Protein AF-A0A2S7UXI6-F1 (afdb_monomer)

Organism: NCBI:txid716813

pLDDT: mean 74.82, std 18.33, range [36.25, 95.25]

Solvent-accessible surface area (backbone atoms only — not comparable to full-atom values): 12342 Å² total; per-residue (Å²): 136,76,88,78,81,79,61,76,72,61,64,58,56,70,74,59,50,74,80,77,78,76,83,82,95,71,99,63,59,76,63,52,55,50,51,48,53,51,51,51,53,50,49,51,51,49,51,54,48,51,54,46,40,58,63,62,53,63,62,40,66,60,52,42,52,51,46,50,51,46,51,50,48,36,44,78,69,80,41,83,59,71,65,60,52,52,51,45,50,52,47,55,51,35,53,52,35,50,57,49,49,61,64,49,71,77,49,65,74,86,68,45,63,81,61,40,62,65,34,49,50,52,55,72,48,87,73,74,52,72,44,77,37,76,90,42,86,55,38,32,39,38,33,48,80,48,89,41,25,36,42,36,36,39,54,54,64,47,98,46,55,50,53,74,47,78,42,83,63,60,92,81,48,45,83,43,73,81,43,76,38,34,48,32,37,32,40,38,43,38,54,72,88,61,82,65,91,72,77,46,72,46,75,48,66,89,83,126

Secondary structure (DSSP, 8-state):
--SSSS-THHHHHHHHGGGTS--------HHHHHHHHHHHHHHHHHHHHHHHHHHHHTTHHHHHHHHHHHHHHHHTTT---HHHHHHHHHHHHHHHHHHHHHHHTTS-HHHHTTTHHHHHHHHTSPPPPEEE-TTSTT--EEEEEETTEEEEE-SS--SSPPEEEEES--TT-EEEEEEEETTEEEEEEE-TTS--S--EEEEE----

Structure (mmCIF, N/CA/C/O backbone):
data_AF-A0A2S7UXI6-F1
#
_entry.id   AF-A0A2S7UXI6-F1
#
loop_
_atom_site.group_PDB
_atom_site.id
_atom_site.type_symbol
_atom_site.label_atom_id
_atom_site.label_alt_id
_atom_site.label_comp_id
_atom_site.label_asym_id
_atom_site.label_entity_id
_atom_site.label_seq_id
_atom_site.pdbx_PDB_ins_code
_atom_site.Cartn_x
_atom_site.Cartn_y
_atom_site.Cartn_z
_atom_site.occupancy
_atom_site.B_iso_or_equiv
_atom_site.auth_seq_id
_atom_site.auth_comp_id
_atom_site.auth_asym_id
_atom_site.auth_atom_id
_atom_site.pdbx_PDB_model_num
ATOM 1 N N . MET A 1 1 ? 36.900 -32.239 -2.000 1.00 36.25 1 MET A N 1
ATOM 2 C CA . MET A 1 1 ? 37.460 -30.935 -1.598 1.00 36.25 1 MET A CA 1
ATOM 3 C C . MET A 1 1 ? 37.497 -30.053 -2.828 1.00 36.25 1 MET A C 1
ATOM 5 O O . MET A 1 1 ? 37.887 -30.527 -3.888 1.00 36.25 1 MET A O 1
ATOM 9 N N . ASP A 1 2 ? 36.957 -28.852 -2.675 1.00 40.81 2 ASP A N 1
ATOM 10 C CA . ASP A 1 2 ? 36.316 -28.030 -3.699 1.00 40.81 2 ASP A CA 1
ATOM 11 C C . ASP A 1 2 ? 37.240 -27.435 -4.766 1.00 40.81 2 ASP A C 1
ATOM 13 O O . ASP A 1 2 ? 38.140 -26.658 -4.467 1.00 40.81 2 ASP A O 1
ATOM 17 N N . LEU A 1 3 ? 36.917 -27.703 -6.034 1.00 41.06 3 LEU A N 1
ATOM 18 C CA . LEU A 1 3 ? 37.460 -26.996 -7.205 1.00 41.06 3 LEU A CA 1
ATOM 19 C C . LEU A 1 3 ? 36.690 -25.697 -7.529 1.00 41.06 3 LEU A C 1
ATOM 21 O O . LEU A 1 3 ? 37.028 -24.999 -8.480 1.00 41.06 3 LEU A O 1
ATOM 25 N N . ILE A 1 4 ? 35.673 -25.355 -6.731 1.00 45.44 4 ILE A N 1
ATOM 26 C CA . ILE A 1 4 ? 34.813 -24.172 -6.921 1.00 45.44 4 ILE A CA 1
ATOM 27 C C . ILE A 1 4 ? 35.304 -22.964 -6.096 1.00 45.44 4 ILE A C 1
ATOM 29 O O . ILE A 1 4 ? 34.918 -21.830 -6.363 1.00 45.44 4 ILE A O 1
ATOM 33 N N . ALA A 1 5 ? 36.225 -23.158 -5.147 1.00 48.19 5 ALA A N 1
ATOM 34 C CA . ALA A 1 5 ? 36.628 -22.108 -4.208 1.00 48.19 5 ALA A CA 1
ATOM 35 C C . ALA A 1 5 ? 37.796 -21.208 -4.672 1.00 48.19 5 ALA A C 1
ATOM 37 O O . ALA A 1 5 ? 38.156 -20.279 -3.953 1.00 48.19 5 ALA A O 1
ATOM 38 N N . THR A 1 6 ? 38.411 -21.441 -5.841 1.00 50.28 6 THR A N 1
ATOM 39 C CA . THR A 1 6 ? 39.720 -20.815 -6.159 1.00 50.28 6 THR A CA 1
ATOM 40 C C . THR A 1 6 ? 39.737 -19.873 -7.370 1.00 50.28 6 THR A C 1
ATOM 42 O O . THR A 1 6 ? 40.701 -19.132 -7.530 1.00 50.28 6 THR A O 1
ATOM 45 N N . TYR A 1 7 ? 38.684 -19.792 -8.193 1.00 45.81 7 TYR A N 1
ATOM 46 C CA . TYR A 1 7 ? 38.739 -19.009 -9.446 1.00 45.81 7 TYR A CA 1
ATOM 47 C C . TYR A 1 7 ? 37.556 -18.056 -9.687 1.00 45.81 7 TYR A C 1
ATOM 49 O O . TYR A 1 7 ? 37.142 -17.840 -10.823 1.00 45.81 7 TYR A O 1
ATOM 57 N N . TRP A 1 8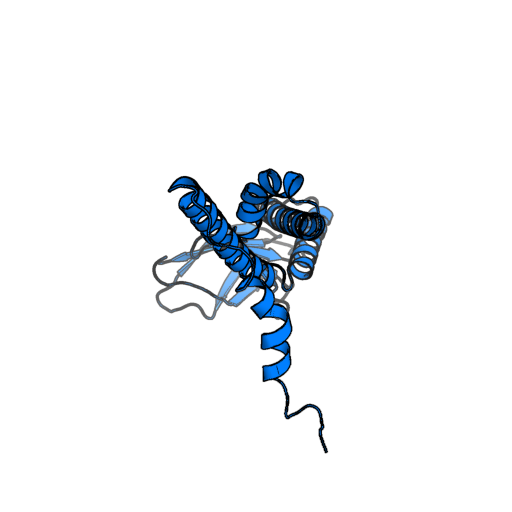 ? 37.043 -17.418 -8.631 1.00 43.16 8 TRP A N 1
ATOM 58 C CA . TRP A 1 8 ? 36.033 -16.353 -8.751 1.00 43.16 8 TRP A CA 1
ATOM 59 C C . TRP A 1 8 ? 36.479 -15.097 -9.551 1.00 43.16 8 TRP A C 1
ATOM 61 O O . TRP A 1 8 ? 35.643 -14.530 -10.256 1.00 43.16 8 TRP A O 1
ATOM 71 N N . PRO A 1 9 ? 37.759 -14.652 -9.561 1.00 46.53 9 PRO A N 1
ATOM 72 C CA . PRO A 1 9 ? 38.129 -13.416 -10.270 1.00 46.53 9 PRO A CA 1
ATOM 73 C C . PRO A 1 9 ? 38.193 -13.554 -11.800 1.00 46.53 9 PRO A C 1
ATOM 75 O O . PRO A 1 9 ? 38.149 -12.553 -12.516 1.00 46.53 9 PRO A O 1
ATOM 78 N N . SER A 1 10 ? 38.301 -14.778 -12.325 1.00 44.47 10 SER A N 1
ATOM 79 C CA . SER A 1 10 ? 38.544 -15.022 -13.752 1.00 44.47 10 SER A CA 1
ATOM 80 C C . SER A 1 10 ? 37.310 -14.759 -14.619 1.00 44.47 10 SER A C 1
ATOM 82 O O . SER A 1 10 ? 37.449 -14.388 -15.780 1.00 44.47 10 SER A O 1
ATOM 84 N N . PHE A 1 11 ? 36.103 -14.915 -14.064 1.00 43.12 11 PHE A N 1
ATOM 85 C CA . PHE A 1 11 ? 34.854 -14.778 -14.821 1.00 43.12 11 PHE A CA 1
ATOM 86 C C . PHE A 1 11 ? 34.473 -13.310 -15.077 1.00 43.12 11 PHE A C 1
ATOM 88 O O . PHE A 1 11 ? 33.886 -12.980 -16.106 1.00 43.12 11 PHE A O 1
ATOM 95 N N . ILE A 1 12 ? 34.876 -12.403 -14.181 1.00 44.94 12 ILE A N 1
ATOM 96 C CA . ILE A 1 12 ? 34.615 -10.961 -14.311 1.00 44.94 12 ILE A CA 1
ATOM 97 C C . ILE A 1 12 ? 35.511 -10.343 -15.398 1.00 44.94 12 ILE A C 1
ATOM 99 O O . ILE A 1 12 ? 35.074 -9.466 -16.142 1.00 44.94 12 ILE A O 1
ATOM 103 N N . SER A 1 13 ? 36.742 -10.839 -15.557 1.00 41.84 13 SER A N 1
ATOM 104 C CA . SER A 1 13 ? 37.705 -10.258 -16.499 1.00 41.84 13 SER A CA 1
ATOM 105 C C . SER A 1 13 ? 37.394 -10.587 -17.967 1.00 41.84 13 SER A C 1
ATOM 107 O O . SER A 1 13 ? 37.665 -9.779 -18.845 1.00 41.84 13 SER A O 1
ATOM 109 N N . THR A 1 14 ? 36.772 -11.730 -18.276 1.00 48.34 14 THR A N 1
ATOM 110 C CA . THR A 1 14 ? 36.571 -12.140 -19.683 1.00 48.34 14 THR A CA 1
ATOM 111 C C . THR A 1 14 ? 35.261 -11.637 -20.296 1.00 48.34 14 THR A C 1
ATOM 113 O O . THR A 1 14 ? 35.193 -11.466 -21.510 1.00 48.34 14 THR A O 1
ATOM 116 N N . VAL A 1 15 ? 34.234 -11.349 -19.487 1.00 45.53 15 VAL A N 1
ATOM 117 C CA . VAL A 1 15 ? 32.932 -10.871 -19.996 1.00 45.53 15 VAL A CA 1
ATOM 118 C C . VAL A 1 15 ? 32.822 -9.341 -19.966 1.00 45.53 15 VAL A C 1
ATOM 120 O O . VAL A 1 15 ? 32.117 -8.770 -20.793 1.00 45.53 15 VAL A O 1
ATOM 123 N N . ILE A 1 16 ? 33.555 -8.654 -19.077 1.00 41.97 16 ILE A N 1
ATOM 124 C CA . ILE A 1 16 ? 33.451 -7.189 -18.923 1.00 41.97 16 ILE A CA 1
ATOM 125 C C . ILE A 1 16 ? 34.517 -6.424 -19.734 1.00 41.97 16 ILE A 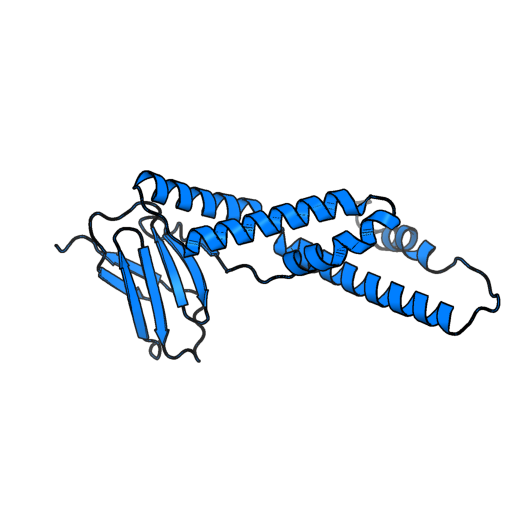C 1
ATOM 127 O O . ILE A 1 16 ? 34.241 -5.323 -20.208 1.00 41.97 16 ILE A O 1
ATOM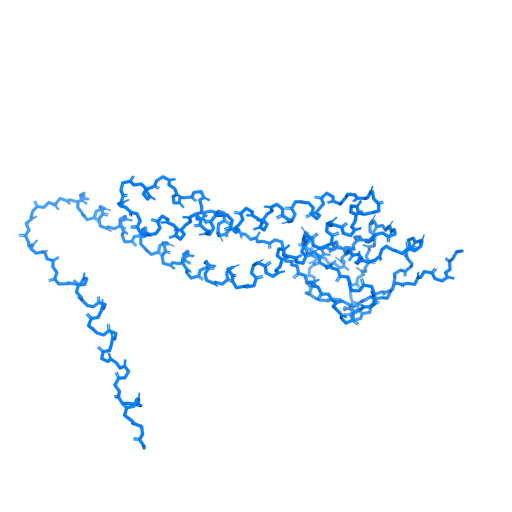 131 N N . LEU A 1 17 ? 35.714 -6.982 -19.971 1.00 40.41 17 LEU A N 1
ATOM 132 C CA . LEU A 1 17 ? 36.794 -6.227 -20.630 1.00 40.41 17 LEU A CA 1
ATOM 133 C C . LEU A 1 17 ? 36.763 -6.069 -22.165 1.00 40.41 17 LEU A C 1
ATOM 135 O O . LEU A 1 17 ? 37.460 -5.160 -22.632 1.00 40.41 17 LEU A O 1
ATOM 139 N N . PRO A 1 18 ? 35.979 -6.800 -22.987 1.00 39.50 18 PRO A N 1
ATOM 140 C CA . PRO A 1 18 ? 35.930 -6.481 -24.416 1.00 39.50 18 PRO A CA 1
ATOM 141 C C . PRO A 1 18 ? 35.261 -5.130 -24.719 1.00 39.50 18 PRO A C 1
ATOM 143 O O . PRO A 1 18 ? 35.388 -4.633 -25.833 1.00 39.50 18 PRO A O 1
ATOM 146 N N . LEU A 1 19 ? 34.602 -4.488 -23.744 1.00 44.97 19 LEU A N 1
ATOM 147 C CA . LEU A 1 19 ? 34.050 -3.137 -23.906 1.00 44.97 19 LEU A CA 1
ATOM 148 C C . LEU A 1 19 ? 35.112 -2.019 -23.874 1.00 44.97 19 LEU A C 1
ATOM 150 O O . LEU A 1 19 ? 34.793 -0.886 -24.219 1.00 44.97 19 LEU A O 1
ATOM 154 N N . ILE A 1 20 ? 36.365 -2.305 -23.487 1.00 43.72 20 ILE A N 1
ATOM 155 C CA . ILE A 1 20 ? 37.383 -1.260 -23.244 1.00 43.72 20 ILE A CA 1
ATOM 156 C C . ILE A 1 20 ? 38.408 -1.126 -24.387 1.00 43.72 20 ILE A C 1
ATOM 158 O O . ILE A 1 20 ? 39.077 -0.102 -24.489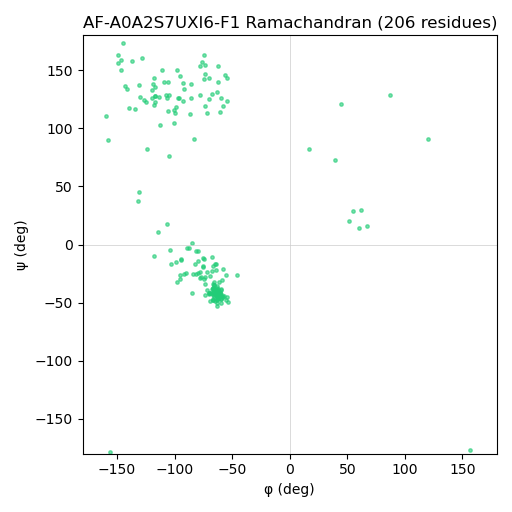 1.00 43.72 20 ILE A O 1
ATOM 162 N N . THR A 1 21 ? 38.546 -2.100 -25.293 1.00 38.69 21 THR A N 1
ATOM 163 C CA . THR A 1 21 ? 39.691 -2.124 -26.235 1.00 38.69 21 THR A CA 1
ATOM 164 C C . THR A 1 21 ? 39.315 -2.332 -27.701 1.00 38.69 21 THR A C 1
ATOM 166 O O . THR A 1 21 ? 39.965 -3.074 -28.431 1.00 38.69 21 THR A O 1
ATOM 169 N N . GLY A 1 22 ? 38.295 -1.615 -28.174 1.00 36.28 22 GLY A N 1
ATOM 170 C CA . GLY A 1 22 ? 37.976 -1.537 -29.599 1.00 36.28 22 GLY A CA 1
ATOM 171 C C . GLY A 1 22 ? 37.695 -0.109 -30.062 1.00 36.28 22 GLY A C 1
ATOM 172 O O . GLY A 1 22 ? 36.678 0.456 -29.679 1.00 36.28 22 GLY A O 1
ATOM 173 N N . ILE A 1 23 ? 38.554 0.393 -30.964 1.00 42.97 23 ILE A N 1
ATOM 174 C CA . ILE A 1 23 ? 38.368 1.483 -31.957 1.00 42.97 23 ILE A CA 1
ATOM 175 C C . ILE A 1 23 ? 39.332 2.683 -31.799 1.00 42.97 23 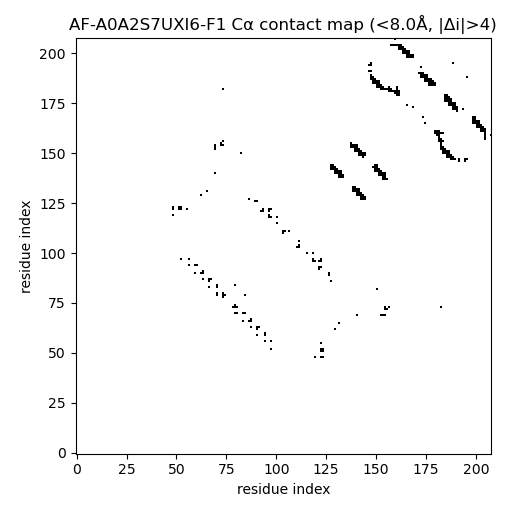ILE A C 1
ATOM 177 O O . ILE A 1 23 ? 39.071 3.654 -31.094 1.00 42.97 23 ILE A O 1
ATOM 181 N N . ILE A 1 24 ? 40.462 2.556 -32.512 1.00 36.97 24 ILE A N 1
ATOM 182 C CA . ILE A 1 24 ? 40.956 3.402 -33.624 1.00 36.97 24 ILE A CA 1
ATOM 183 C C . ILE A 1 24 ? 40.858 4.932 -33.457 1.00 36.97 24 ILE A C 1
ATOM 185 O O . ILE A 1 24 ? 39.787 5.527 -33.377 1.00 36.97 24 ILE A O 1
ATOM 189 N N . ILE A 1 25 ? 42.032 5.565 -33.534 1.00 45.84 25 ILE A N 1
ATOM 190 C CA . ILE A 1 25 ? 42.255 7.008 -33.650 1.00 45.84 25 ILE A CA 1
ATOM 191 C C . ILE A 1 25 ? 41.845 7.474 -35.058 1.00 45.84 25 ILE A C 1
ATOM 193 O O . ILE A 1 25 ? 42.531 7.155 -36.026 1.00 45.84 25 ILE A O 1
ATOM 197 N N . SER A 1 26 ? 40.785 8.278 -35.175 1.00 38.38 26 SER A N 1
ATOM 198 C CA . SER A 1 26 ? 40.602 9.203 -36.306 1.00 38.38 26 SER A CA 1
ATOM 199 C C . SER A 1 26 ? 39.621 10.334 -35.963 1.00 38.38 26 SER A C 1
ATOM 201 O O . SER A 1 26 ? 38.428 10.108 -35.790 1.00 38.38 26 SER A O 1
ATOM 203 N N . THR A 1 27 ? 40.156 11.549 -35.841 1.00 40.75 27 THR A N 1
ATOM 204 C CA . THR A 1 27 ? 39.548 12.849 -36.194 1.00 40.75 27 THR A CA 1
ATOM 205 C C . THR A 1 27 ? 38.019 12.906 -36.395 1.00 40.75 27 THR A C 1
ATOM 207 O O . THR A 1 27 ? 37.533 12.928 -37.522 1.00 40.75 27 THR A O 1
ATOM 210 N N . ALA A 1 28 ? 37.263 13.014 -35.305 1.00 38.56 28 ALA A N 1
ATOM 211 C CA . ALA A 1 28 ? 35.895 13.543 -35.265 1.00 38.56 28 ALA A CA 1
ATOM 212 C C . ALA A 1 28 ? 35.666 13.997 -33.818 1.00 38.56 28 ALA A C 1
ATOM 214 O O . ALA A 1 28 ? 35.481 13.181 -32.922 1.00 38.56 28 ALA A O 1
ATOM 215 N N . GLY A 1 29 ? 35.980 15.251 -33.499 1.00 42.44 29 GLY A N 1
ATOM 216 C CA . GLY A 1 29 ? 34.962 16.295 -33.479 1.00 42.44 29 GLY A CA 1
ATOM 217 C C . GLY A 1 29 ? 34.320 16.302 -32.093 1.00 42.44 29 GLY A C 1
ATOM 218 O O . GLY A 1 29 ? 33.918 15.261 -31.591 1.00 42.44 29 GLY A O 1
ATOM 219 N N . TRP A 1 30 ? 34.252 17.456 -31.444 1.00 46.97 30 TRP A N 1
ATOM 220 C CA . TRP A 1 30 ? 33.644 17.637 -30.117 1.00 46.97 30 TRP A CA 1
ATOM 221 C C . TRP A 1 30 ? 32.267 16.940 -29.965 1.00 46.97 30 TRP A C 1
ATOM 223 O O . TRP A 1 30 ? 31.898 16.505 -28.875 1.00 46.97 30 TRP A O 1
ATOM 233 N N . ASP A 1 31 ? 31.550 16.755 -31.076 1.00 47.31 31 ASP A N 1
ATOM 234 C CA . ASP A 1 31 ? 30.289 16.017 -31.185 1.00 47.31 31 ASP A CA 1
ATOM 235 C C . ASP A 1 31 ? 30.412 14.507 -30.913 1.00 47.31 31 ASP A C 1
ATOM 237 O O . ASP A 1 31 ? 29.531 13.924 -30.285 1.00 47.31 31 ASP A O 1
ATOM 241 N N . GLY A 1 32 ? 31.525 13.869 -31.286 1.00 45.41 32 GLY A N 1
ATOM 242 C CA . GLY A 1 32 ? 31.812 12.471 -30.955 1.00 45.41 32 GLY A CA 1
ATOM 243 C C . GLY A 1 32 ? 31.990 12.266 -29.448 1.00 45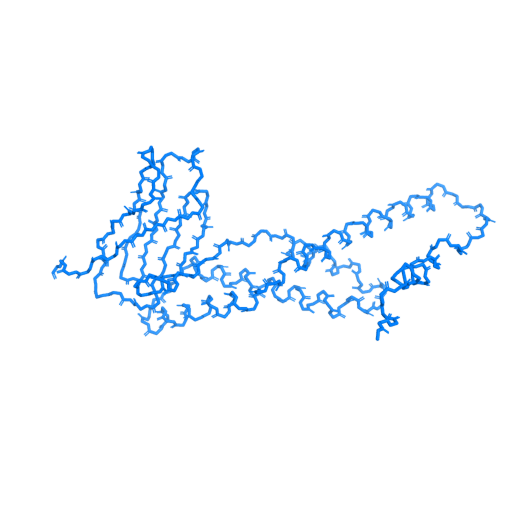.41 32 GLY A C 1
ATOM 244 O O . GLY A 1 32 ? 31.440 11.320 -28.886 1.00 45.41 32 GLY A O 1
ATOM 245 N N . ILE A 1 33 ? 32.667 13.202 -28.775 1.00 50.94 33 ILE A N 1
ATOM 246 C CA . ILE A 1 33 ? 32.850 13.198 -27.314 1.00 50.94 33 ILE A CA 1
ATOM 247 C C . ILE A 1 33 ? 31.526 13.492 -26.598 1.00 50.94 33 ILE A C 1
ATOM 249 O O . ILE A 1 33 ? 31.204 12.803 -25.635 1.00 50.94 33 ILE A O 1
ATOM 253 N N . LYS A 1 34 ? 30.719 14.445 -27.087 1.00 54.53 34 LYS A N 1
ATOM 254 C CA . LYS A 1 34 ? 29.362 14.690 -26.565 1.00 54.53 34 LYS A CA 1
ATOM 255 C C . LYS A 1 34 ? 28.443 13.484 -26.739 1.00 54.53 34 LYS A C 1
ATOM 257 O O . LYS A 1 34 ? 27.721 13.160 -25.804 1.00 54.53 34 LYS A O 1
ATOM 262 N N . SER A 1 35 ? 28.478 12.811 -27.891 1.00 55.16 35 SER A N 1
ATOM 263 C CA . SER A 1 35 ? 27.654 11.618 -28.128 1.00 55.16 35 SER A CA 1
ATOM 264 C C . SER A 1 35 ? 28.060 10.456 -27.218 1.00 55.16 35 SER A C 1
ATOM 266 O O . SER A 1 35 ? 27.192 9.793 -26.659 1.00 55.16 35 SER A O 1
ATOM 268 N N . ARG A 1 36 ? 29.368 10.271 -26.979 1.00 54.78 36 ARG A N 1
ATOM 269 C CA . ARG A 1 36 ? 29.888 9.285 -26.023 1.00 54.78 36 ARG A CA 1
ATOM 270 C C . ARG A 1 36 ? 29.521 9.648 -24.589 1.00 54.78 36 ARG A C 1
ATOM 272 O O . ARG A 1 36 ? 28.960 8.815 -23.902 1.00 54.78 36 ARG A O 1
ATOM 279 N N . ALA A 1 37 ? 29.705 10.899 -24.169 1.00 56.56 37 ALA A N 1
ATOM 280 C CA . ALA A 1 37 ? 29.323 11.351 -22.831 1.00 56.56 37 ALA A CA 1
ATOM 281 C C . ALA A 1 37 ? 27.804 11.259 -22.579 1.00 56.56 37 ALA A C 1
ATOM 283 O O . ALA A 1 37 ? 27.384 10.904 -21.481 1.00 56.56 37 ALA A O 1
ATOM 284 N N . ALA A 1 38 ? 26.970 11.541 -23.586 1.00 59.41 38 ALA A N 1
ATOM 285 C CA . ALA A 1 38 ? 25.521 11.350 -23.509 1.00 59.41 38 ALA A CA 1
ATOM 286 C C . ALA A 1 38 ? 25.149 9.859 -23.450 1.00 59.41 38 ALA A C 1
ATOM 288 O O . ALA A 1 38 ? 24.311 9.477 -22.636 1.00 59.41 38 ALA A O 1
ATOM 289 N N . SER A 1 39 ? 25.821 9.020 -24.243 1.00 61.06 39 SER A N 1
ATOM 290 C CA . SER A 1 39 ? 25.682 7.559 -24.213 1.00 61.06 39 SER A CA 1
ATOM 291 C C . SER A 1 39 ? 26.113 6.964 -22.866 1.00 61.06 39 SER A C 1
ATOM 293 O O . SER A 1 39 ? 25.436 6.084 -22.343 1.00 61.06 39 SER A O 1
ATOM 295 N N . ASP A 1 40 ? 27.193 7.469 -22.268 1.00 57.50 40 ASP A N 1
ATOM 296 C CA . ASP A 1 40 ? 27.716 7.038 -20.967 1.00 57.50 40 ASP A CA 1
ATOM 297 C C . ASP A 1 40 ? 26.816 7.508 -19.814 1.00 57.50 40 ASP A C 1
ATOM 299 O O . ASP A 1 40 ? 26.536 6.762 -18.878 1.00 57.50 40 ASP A O 1
ATOM 303 N N . ALA A 1 41 ? 26.283 8.731 -19.888 1.00 61.69 41 ALA A N 1
ATOM 304 C CA . ALA A 1 41 ? 25.295 9.216 -18.926 1.00 61.69 41 ALA A CA 1
ATOM 305 C C . ALA A 1 41 ? 23.974 8.432 -19.020 1.00 61.69 41 ALA A C 1
ATOM 307 O O . ALA A 1 41 ? 23.342 8.148 -18.000 1.00 61.69 41 ALA A O 1
ATOM 308 N N . GLN A 1 42 ? 23.555 8.069 -20.233 1.00 60.91 42 GLN A N 1
ATOM 309 C CA . GLN A 1 42 ? 22.367 7.256 -20.472 1.00 60.91 42 GLN A CA 1
ATOM 310 C C . GLN A 1 42 ? 22.569 5.818 -19.985 1.00 60.91 42 GLN A C 1
ATOM 312 O O . GLN A 1 42 ? 21.685 5.282 -19.322 1.00 60.91 42 GLN A O 1
ATOM 317 N N . SER A 1 43 ? 23.735 5.213 -20.224 1.00 59.47 43 SER A N 1
ATOM 318 C CA . SER A 1 43 ? 24.054 3.867 -19.740 1.00 59.47 43 SER A CA 1
ATOM 319 C C . SER A 1 43 ? 24.155 3.810 -18.212 1.00 59.47 43 SER A C 1
ATOM 321 O O . SER A 1 43 ? 23.630 2.875 -17.610 1.00 59.47 43 SER A O 1
ATOM 323 N N . LEU A 1 44 ? 24.716 4.840 -17.567 1.00 61.19 44 LEU A N 1
ATOM 324 C CA . LEU A 1 44 ? 24.776 4.953 -16.107 1.00 61.19 44 LEU A CA 1
ATOM 325 C C . LEU A 1 44 ? 23.383 5.132 -15.480 1.00 61.19 44 LEU A C 1
ATOM 327 O O . LEU A 1 44 ? 23.061 4.471 -14.490 1.00 61.19 44 LEU A O 1
ATOM 331 N N . LYS A 1 45 ? 22.528 5.982 -16.073 1.00 63.78 45 LYS A N 1
ATOM 332 C CA . LYS A 1 45 ? 21.114 6.094 -15.674 1.00 63.78 45 LYS A CA 1
ATOM 333 C C . LYS A 1 45 ? 20.409 4.748 -15.807 1.00 63.78 45 LYS A C 1
ATOM 335 O O . LYS A 1 45 ? 19.732 4.331 -14.877 1.00 63.78 45 LYS A O 1
ATOM 340 N N . MET A 1 46 ? 20.631 4.047 -16.916 1.00 60.47 46 MET A N 1
ATOM 341 C CA . MET A 1 46 ? 20.013 2.752 -17.182 1.00 60.47 46 MET A CA 1
ATOM 342 C C . MET A 1 46 ? 20.502 1.669 -16.210 1.00 60.47 46 MET A C 1
ATOM 344 O O . MET A 1 46 ? 19.694 0.878 -15.742 1.00 60.47 46 MET A O 1
ATOM 348 N N . ALA A 1 47 ? 21.783 1.671 -15.829 1.00 60.03 47 ALA A N 1
ATOM 349 C CA . ALA A 1 47 ? 22.327 0.771 -14.811 1.00 60.03 47 ALA A CA 1
ATOM 350 C C . ALA A 1 47 ? 21.699 1.014 -13.427 1.00 60.03 47 ALA A C 1
ATOM 352 O O . ALA A 1 47 ? 21.256 0.064 -12.783 1.00 60.03 47 ALA A O 1
ATOM 353 N N . LYS A 1 48 ? 21.576 2.281 -13.008 1.00 64.62 48 LYS A N 1
ATOM 354 C CA . LYS A 1 48 ? 20.896 2.653 -11.757 1.00 64.62 48 LYS A CA 1
ATOM 355 C C . LYS A 1 48 ? 19.410 2.284 -11.785 1.00 64.62 48 LYS A C 1
ATOM 357 O O . LYS A 1 48 ? 18.876 1.793 -10.796 1.00 64.62 48 LYS A O 1
ATOM 362 N N . SER A 1 49 ? 18.750 2.475 -12.927 1.00 62.97 49 SER A N 1
ATOM 363 C CA . SER A 1 49 ? 17.369 2.038 -13.122 1.00 62.97 49 SER A CA 1
ATOM 364 C C . SER A 1 49 ? 17.246 0.518 -13.051 1.00 62.97 49 SER A C 1
ATOM 366 O O . SER A 1 49 ? 16.310 0.044 -12.431 1.00 62.97 49 SER A O 1
ATOM 368 N N . ILE A 1 50 ? 18.188 -0.256 -13.600 1.00 62.91 50 ILE A N 1
ATOM 369 C CA . ILE A 1 50 ? 18.200 -1.727 -13.494 1.00 62.91 50 ILE A CA 1
ATOM 370 C C . ILE A 1 50 ? 18.366 -2.187 -12.041 1.00 62.91 50 ILE A C 1
ATOM 372 O O . ILE A 1 50 ? 17.689 -3.123 -11.621 1.00 62.91 50 ILE A O 1
ATOM 376 N N . GLU A 1 51 ? 19.214 -1.523 -11.258 1.00 63.50 51 GLU A N 1
ATOM 377 C CA . GLU A 1 51 ? 19.358 -1.809 -9.827 1.00 63.50 51 GLU A CA 1
ATOM 378 C C . GLU A 1 51 ? 18.052 -1.523 -9.064 1.00 63.50 51 GLU A C 1
ATOM 380 O O . GLU A 1 51 ? 17.573 -2.376 -8.316 1.00 63.50 51 GLU A O 1
ATOM 385 N N . GLN A 1 52 ? 17.413 -0.379 -9.336 1.00 63.59 52 GLN A N 1
ATOM 386 C CA . GLN A 1 52 ? 16.111 -0.018 -8.760 1.00 63.59 52 GLN A CA 1
ATOM 387 C C . GLN A 1 52 ? 14.964 -0.927 -9.238 1.00 63.59 52 GLN A C 1
ATOM 389 O O . GLN A 1 52 ? 14.061 -1.233 -8.463 1.00 63.59 52 GLN A O 1
ATOM 394 N N . ILE A 1 53 ? 15.001 -1.416 -10.483 1.00 63.38 53 ILE A N 1
ATOM 395 C CA . ILE A 1 53 ? 14.076 -2.447 -10.981 1.00 63.38 53 ILE A CA 1
ATOM 396 C C . ILE A 1 53 ? 14.222 -3.692 -10.129 1.00 63.38 53 ILE A C 1
ATOM 398 O O . ILE A 1 53 ? 13.222 -4.250 -9.688 1.00 63.38 53 ILE A O 1
ATOM 402 N N . HIS A 1 54 ? 15.453 -4.132 -9.872 1.00 61.31 54 HIS A N 1
ATOM 403 C CA . HIS A 1 54 ? 15.674 -5.376 -9.152 1.00 61.31 54 HIS A CA 1
ATOM 404 C C . HIS A 1 54 ? 15.182 -5.300 -7.697 1.00 61.31 54 HIS A C 1
ATOM 406 O O . HIS A 1 54 ? 14.619 -6.270 -7.189 1.00 61.31 54 HIS A O 1
ATOM 412 N N . THR A 1 55 ? 15.307 -4.135 -7.052 1.00 64.56 55 THR A N 1
ATOM 413 C CA . THR A 1 55 ? 14.719 -3.895 -5.725 1.00 64.56 55 THR A CA 1
ATOM 414 C C . THR A 1 55 ? 13.192 -3.805 -5.775 1.00 64.56 55 THR A C 1
ATOM 416 O O . THR A 1 55 ? 12.520 -4.394 -4.929 1.00 64.56 55 THR A O 1
ATOM 419 N N . ASN A 1 56 ? 12.631 -3.125 -6.782 1.00 62.28 56 ASN A N 1
ATOM 420 C CA . ASN A 1 56 ? 11.189 -2.869 -6.891 1.00 62.28 56 ASN A CA 1
ATOM 421 C C . ASN A 1 56 ? 10.386 -4.082 -7.393 1.00 62.28 56 ASN A C 1
ATOM 423 O O . ASN A 1 56 ? 9.197 -4.187 -7.107 1.00 62.28 56 ASN A O 1
ATOM 427 N N . THR A 1 57 ? 11.027 -5.006 -8.111 1.00 62.97 57 THR A N 1
ATOM 428 C CA . THR A 1 57 ? 10.428 -6.256 -8.619 1.00 62.97 57 THR A CA 1
ATOM 429 C C . THR A 1 57 ? 10.274 -7.325 -7.545 1.00 62.97 57 THR A C 1
ATOM 431 O O . THR A 1 57 ? 9.374 -8.161 -7.634 1.00 62.97 57 THR A O 1
ATOM 434 N N . SER A 1 58 ? 11.133 -7.312 -6.521 1.00 66.06 58 SER A N 1
ATOM 435 C CA . SER A 1 58 ? 11.104 -8.321 -5.462 1.00 66.06 58 SER A CA 1
ATOM 436 C C . SER A 1 58 ? 9.758 -8.316 -4.713 1.00 66.06 58 SER A C 1
ATOM 438 O O . SER A 1 58 ? 9.372 -7.341 -4.065 1.00 66.06 58 SER A O 1
ATOM 440 N N . GLY A 1 59 ? 9.001 -9.410 -4.851 1.00 77.62 59 GLY A N 1
ATOM 441 C CA . GLY A 1 59 ? 7.681 -9.562 -4.232 1.00 77.62 59 GLY A CA 1
ATOM 442 C C . GLY A 1 59 ? 6.595 -8.628 -4.787 1.00 77.62 59 GLY A C 1
ATOM 443 O O . GLY A 1 59 ? 5.572 -8.456 -4.131 1.00 77.62 59 GLY A O 1
ATOM 444 N N . LEU A 1 60 ? 6.789 -8.001 -5.957 1.00 84.00 60 LEU A N 1
ATOM 445 C CA . LEU A 1 60 ? 5.784 -7.105 -6.549 1.00 84.00 60 LEU A CA 1
ATOM 446 C C . LEU A 1 60 ? 4.486 -7.853 -6.874 1.00 84.00 60 LEU A C 1
ATOM 448 O O . LEU A 1 60 ? 3.413 -7.396 -6.490 1.00 84.00 60 LEU A O 1
ATOM 452 N N . GLN A 1 61 ? 4.605 -9.023 -7.505 1.00 84.69 61 GLN A N 1
ATOM 453 C CA . GLN A 1 61 ? 3.469 -9.878 -7.843 1.00 84.69 61 GLN A CA 1
ATOM 454 C C . GLN A 1 61 ? 2.720 -10.343 -6.586 1.00 84.69 61 GLN A C 1
ATOM 456 O O . GLN A 1 61 ? 1.505 -10.221 -6.513 1.00 84.69 61 GLN A O 1
ATOM 461 N N . GLU A 1 62 ? 3.440 -10.772 -5.543 1.00 88.31 62 GLU A N 1
ATOM 462 C CA . GLU A 1 62 ? 2.837 -11.143 -4.253 1.00 88.31 62 GLU A CA 1
ATOM 463 C C . GLU A 1 62 ? 2.055 -9.971 -3.636 1.00 88.31 62 GLU A C 1
ATOM 465 O O . GLU A 1 62 ? 0.934 -10.135 -3.155 1.00 88.31 62 GLU A O 1
ATOM 470 N N . LYS A 1 63 ? 2.627 -8.762 -3.671 1.00 89.75 63 LYS A N 1
ATOM 471 C CA . LYS A 1 63 ? 1.970 -7.545 -3.180 1.00 89.75 63 LYS A CA 1
ATOM 472 C C . LYS A 1 63 ? 0.726 -7.197 -3.994 1.00 89.75 63 LYS A C 1
ATOM 474 O O . LYS A 1 63 ? -0.286 -6.813 -3.411 1.00 89.75 63 LYS A O 1
ATOM 479 N N . GLU A 1 64 ? 0.786 -7.336 -5.313 1.00 90.00 64 GLU A N 1
ATOM 480 C CA . GLU A 1 64 ? -0.361 -7.134 -6.194 1.00 90.00 64 GLU A CA 1
ATOM 481 C C . GLU A 1 64 ? -1.471 -8.159 -5.932 1.00 90.00 64 GLU A C 1
ATOM 483 O O . GLU A 1 64 ? -2.636 -7.776 -5.820 1.00 90.00 64 GLU A O 1
ATOM 488 N N . ASP A 1 65 ? -1.122 -9.433 -5.753 1.00 91.06 65 ASP A N 1
ATOM 489 C CA . ASP A 1 65 ? -2.070 -10.500 -5.425 1.00 91.06 65 ASP A CA 1
ATOM 490 C C . ASP A 1 65 ? -2.762 -10.242 -4.081 1.00 91.06 65 ASP A C 1
ATOM 492 O O . ASP A 1 65 ? -3.980 -10.398 -3.963 1.00 91.06 65 ASP A O 1
ATOM 496 N N . ILE A 1 66 ? -2.015 -9.763 -3.078 1.00 92.12 66 ILE A N 1
ATOM 497 C CA . ILE A 1 66 ? -2.589 -9.310 -1.806 1.00 92.12 66 ILE A CA 1
ATOM 498 C C . ILE A 1 66 ? -3.582 -8.172 -2.059 1.00 92.12 66 ILE A C 1
ATOM 500 O O . ILE A 1 66 ? -4.714 -8.236 -1.589 1.00 92.12 66 ILE A O 1
ATOM 504 N N . LEU A 1 67 ? -3.202 -7.137 -2.808 1.00 93.94 67 LEU A N 1
ATOM 505 C CA . LEU A 1 67 ? -4.079 -5.994 -3.072 1.00 93.94 67 LEU A CA 1
ATOM 506 C C . LEU A 1 67 ? -5.372 -6.401 -3.795 1.00 93.94 67 LEU A C 1
ATOM 508 O O . LEU A 1 67 ? -6.456 -5.972 -3.388 1.00 93.94 67 LEU A O 1
ATOM 512 N N . LYS A 1 68 ? -5.266 -7.267 -4.811 1.00 93.56 68 LYS A N 1
ATOM 513 C CA . LYS A 1 68 ? -6.411 -7.842 -5.532 1.00 93.56 68 LYS A CA 1
ATOM 514 C C . LYS A 1 68 ? -7.306 -8.653 -4.603 1.00 93.56 68 LYS A C 1
ATOM 516 O O . LYS A 1 68 ? -8.516 -8.453 -4.612 1.00 93.56 68 LYS A O 1
ATOM 521 N N . TYR A 1 69 ? -6.726 -9.467 -3.719 1.00 93.06 69 TYR A N 1
ATOM 522 C CA . TYR A 1 69 ? -7.494 -10.201 -2.716 1.00 93.06 69 TYR A CA 1
ATOM 523 C C . TYR A 1 69 ? -8.363 -9.266 -1.859 1.00 93.06 69 TYR A C 1
ATOM 525 O O . TYR A 1 69 ? -9.558 -9.520 -1.718 1.00 93.06 69 TYR A O 1
ATOM 533 N N . TYR A 1 70 ? -7.826 -8.159 -1.324 1.00 93.12 70 TYR A N 1
ATOM 534 C CA . TYR A 1 70 ? -8.657 -7.209 -0.561 1.00 93.12 70 TYR A CA 1
ATOM 535 C C . TYR A 1 70 ? -9.694 -6.517 -1.443 1.00 93.12 70 TYR A C 1
ATOM 537 O O . TYR A 1 70 ? -10.814 -6.294 -0.988 1.00 93.12 70 TYR A O 1
ATOM 545 N N . GLN A 1 71 ? -9.356 -6.191 -2.692 1.00 92.81 71 GLN A N 1
ATOM 546 C CA . GLN A 1 71 ? -10.299 -5.574 -3.622 1.00 92.81 71 GLN A CA 1
ATOM 547 C C . GLN A 1 71 ? -11.506 -6.488 -3.862 1.00 92.81 71 GLN A C 1
ATOM 549 O O . GLN A 1 71 ? -12.645 -6.024 -3.771 1.00 92.81 71 GLN A O 1
ATOM 554 N N . ASP A 1 72 ? -11.262 -7.781 -4.068 1.00 93.25 72 ASP A N 1
ATOM 555 C CA . ASP A 1 72 ? -12.299 -8.795 -4.249 1.00 93.25 72 ASP A CA 1
ATOM 556 C C . ASP A 1 72 ? -13.129 -8.989 -2.975 1.00 93.25 72 ASP A C 1
ATOM 558 O O . ASP A 1 72 ? -14.360 -9.034 -3.041 1.00 93.25 72 ASP A O 1
ATOM 562 N N . GLN A 1 73 ? -12.492 -9.031 -1.796 1.00 90.88 73 GLN A N 1
ATOM 563 C CA . GLN A 1 73 ? -13.219 -9.111 -0.523 1.00 90.88 73 GLN A CA 1
ATOM 564 C C . GLN A 1 73 ? -14.162 -7.918 -0.337 1.00 90.88 73 GLN A C 1
ATOM 566 O O . GLN A 1 73 ? -15.323 -8.102 0.021 1.00 90.88 73 GLN A O 1
ATOM 571 N N . LEU A 1 74 ? -13.714 -6.693 -0.622 1.00 90.50 74 LEU A N 1
ATOM 572 C CA . LEU A 1 74 ? -14.571 -5.509 -0.532 1.00 90.50 74 LEU A CA 1
ATOM 573 C C . LEU A 1 74 ? -15.697 -5.535 -1.580 1.00 90.50 74 LEU A C 1
ATOM 575 O O . LEU A 1 74 ? -16.854 -5.246 -1.250 1.00 90.50 74 LEU A O 1
ATOM 579 N N . ALA A 1 75 ? -15.388 -5.951 -2.812 1.00 91.69 75 ALA A N 1
ATOM 580 C CA . ALA A 1 75 ? -16.352 -6.055 -3.903 1.00 91.69 75 ALA A CA 1
ATOM 581 C C . ALA A 1 75 ? -17.466 -7.074 -3.610 1.00 91.69 75 ALA A C 1
ATOM 583 O O . ALA A 1 75 ? -18.633 -6.781 -3.878 1.00 91.69 75 ALA A O 1
ATOM 584 N N . ASN A 1 76 ? -17.147 -8.205 -2.966 1.00 92.06 76 ASN A N 1
ATOM 585 C CA . ASN A 1 76 ? -18.124 -9.208 -2.511 1.00 92.06 76 ASN A CA 1
ATOM 586 C C . ASN A 1 76 ? -19.179 -8.633 -1.549 1.00 92.06 76 ASN A C 1
ATOM 588 O O . ASN A 1 76 ? -20.270 -9.184 -1.399 1.00 92.06 76 ASN A O 1
ATOM 592 N N . HIS A 1 77 ? -18.876 -7.502 -0.914 1.00 89.38 77 HIS A N 1
ATOM 593 C CA . HIS A 1 77 ? -19.777 -6.780 -0.023 1.00 89.38 77 HIS A CA 1
ATOM 594 C C . HIS A 1 77 ? -20.328 -5.482 -0.633 1.00 89.38 77 HIS A C 1
ATOM 596 O O . HIS A 1 77 ? -20.835 -4.629 0.103 1.00 89.38 77 HIS A O 1
ATOM 602 N N . ASN A 1 78 ? -20.255 -5.334 -1.963 1.00 89.81 78 ASN A N 1
ATOM 603 C CA . ASN A 1 78 ? -20.650 -4.141 -2.720 1.00 89.81 78 ASN A CA 1
ATOM 604 C C . ASN A 1 78 ? -19.962 -2.852 -2.241 1.00 89.81 78 ASN A C 1
ATOM 606 O O . ASN A 1 78 ? -20.525 -1.762 -2.351 1.00 89.81 78 ASN A O 1
ATOM 610 N N . TYR A 1 79 ? -18.749 -2.967 -1.700 1.00 89.94 79 TYR A N 1
ATOM 611 C CA . TYR A 1 79 ? -17.949 -1.829 -1.273 1.00 89.94 79 TYR A CA 1
ATOM 612 C C . TYR A 1 79 ? -16.762 -1.633 -2.207 1.00 89.94 79 TYR A C 1
ATOM 614 O O . TYR A 1 79 ? -16.127 -2.587 -2.649 1.00 89.94 79 TYR A O 1
ATOM 622 N N . LYS A 1 80 ? -16.467 -0.371 -2.509 1.00 90.81 80 LYS A N 1
ATOM 623 C CA . LYS A 1 80 ? -15.318 0.027 -3.317 1.00 90.81 80 LYS A CA 1
ATOM 624 C C . LYS A 1 80 ? -14.526 1.055 -2.533 1.00 90.81 80 LYS A C 1
ATOM 626 O O . LYS A 1 80 ? -15.078 2.072 -2.123 1.00 90.81 80 LYS A O 1
ATOM 631 N N . ASP A 1 81 ? -13.248 0.770 -2.332 1.00 91.38 81 ASP A N 1
ATOM 632 C CA . ASP A 1 81 ? -12.313 1.694 -1.708 1.00 91.38 81 ASP A CA 1
ATOM 633 C C . ASP A 1 81 ? -11.470 2.363 -2.800 1.00 91.38 81 ASP A C 1
ATOM 635 O O . ASP A 1 81 ? -10.731 1.698 -3.530 1.00 91.38 81 ASP A O 1
ATOM 639 N N . GLU A 1 82 ? -11.614 3.681 -2.945 1.00 91.31 82 GLU A N 1
ATOM 640 C CA . GLU A 1 82 ? -10.926 4.440 -3.995 1.00 91.31 82 GLU A CA 1
ATOM 641 C C . GLU A 1 82 ? -9.405 4.450 -3.810 1.00 91.31 82 GLU A C 1
ATOM 643 O O . GLU A 1 82 ? -8.661 4.478 -4.792 1.00 91.31 82 GLU A O 1
ATOM 648 N N . ILE A 1 83 ? -8.933 4.427 -2.559 1.00 91.56 83 ILE A N 1
ATOM 649 C CA . ILE A 1 83 ? -7.503 4.411 -2.246 1.00 91.56 83 ILE A CA 1
ATOM 650 C C . ILE A 1 83 ? -6.931 3.056 -2.653 1.00 91.56 83 ILE A C 1
ATOM 652 O O . ILE A 1 83 ? -5.943 3.015 -3.384 1.00 91.56 83 ILE A O 1
ATOM 656 N N . LEU A 1 84 ? -7.582 1.956 -2.268 1.00 93.12 84 LEU A N 1
ATOM 657 C CA . LEU A 1 84 ? -7.177 0.613 -2.673 1.00 93.12 84 LEU A CA 1
ATOM 658 C C . LEU A 1 84 ? -7.146 0.474 -4.195 1.00 93.12 84 LEU A C 1
ATOM 660 O O . LEU A 1 84 ? -6.175 -0.049 -4.731 1.00 93.12 84 LEU A O 1
ATOM 664 N N . GLN A 1 85 ? -8.161 0.976 -4.905 1.00 92.81 85 GLN A N 1
ATOM 665 C CA . GLN A 1 85 ? -8.195 0.913 -6.368 1.00 92.81 85 GLN A CA 1
ATOM 666 C C . GLN A 1 85 ? -7.013 1.659 -7.006 1.00 92.81 85 GLN A C 1
ATOM 668 O O . GLN A 1 85 ? -6.411 1.159 -7.962 1.00 92.81 85 GLN A O 1
ATOM 673 N N . LYS A 1 86 ? -6.656 2.836 -6.479 1.00 91.38 86 LYS A N 1
ATOM 674 C CA . LYS A 1 86 ? -5.477 3.590 -6.934 1.00 91.38 86 LYS A CA 1
ATOM 675 C C . LYS A 1 86 ? -4.185 2.818 -6.670 1.00 91.38 86 LYS A C 1
ATOM 677 O O . LYS A 1 86 ? -3.340 2.763 -7.557 1.00 91.38 86 LYS A O 1
ATOM 682 N N . VAL A 1 87 ? -4.059 2.184 -5.501 1.00 91.88 87 VAL A N 1
ATOM 683 C CA . VAL A 1 87 ? -2.887 1.364 -5.152 1.00 91.88 87 VAL A CA 1
ATOM 684 C C . VAL A 1 87 ? -2.787 0.138 -6.064 1.00 91.88 87 VAL A C 1
ATOM 686 O O . VAL A 1 87 ? -1.736 -0.071 -6.657 1.00 91.88 87 VAL A O 1
ATOM 689 N N . VAL A 1 88 ? -3.872 -0.620 -6.267 1.00 92.50 88 VAL A N 1
ATOM 690 C CA . VAL A 1 88 ? -3.910 -1.749 -7.221 1.00 92.50 88 VAL A CA 1
ATOM 691 C C . VAL A 1 88 ? -3.451 -1.290 -8.605 1.00 92.50 88 VAL A C 1
ATOM 693 O O . VAL A 1 88 ? -2.553 -1.886 -9.187 1.00 92.50 88 VAL A O 1
ATOM 696 N N . THR A 1 89 ? -4.005 -0.179 -9.101 1.00 90.81 89 THR A N 1
ATOM 697 C CA . THR A 1 89 ? -3.649 0.369 -10.420 1.00 90.81 89 THR A CA 1
ATOM 698 C C . THR A 1 89 ? -2.168 0.741 -10.499 1.00 90.81 89 THR A C 1
ATOM 700 O O . THR A 1 89 ? -1.526 0.474 -11.514 1.00 90.81 89 THR A O 1
ATOM 703 N N . GLN A 1 90 ? -1.614 1.337 -9.439 1.00 89.12 90 GLN A N 1
ATOM 704 C CA . GLN A 1 90 ? -0.197 1.691 -9.368 1.00 89.12 90 GLN A CA 1
ATOM 705 C C . GLN A 1 90 ? 0.694 0.443 -9.469 1.00 89.12 90 GLN A C 1
ATOM 707 O O . GLN A 1 90 ? 1.638 0.432 -10.258 1.00 89.12 90 GLN A O 1
ATOM 712 N N . TYR A 1 91 ? 0.363 -0.612 -8.721 1.00 89.81 91 TYR A N 1
ATOM 713 C CA . TYR A 1 91 ? 1.107 -1.874 -8.720 1.00 89.81 91 TYR A CA 1
ATOM 714 C C . TYR A 1 91 ? 1.011 -2.605 -10.066 1.00 89.81 91 TYR A C 1
ATOM 716 O O . TYR A 1 91 ? 2.046 -2.935 -10.639 1.00 89.81 91 TYR A O 1
ATOM 724 N N . SER A 1 92 ? -0.187 -2.749 -10.642 1.00 88.94 92 SER A N 1
ATOM 725 C CA . SER A 1 92 ? -0.348 -3.374 -11.963 1.00 88.94 92 SER A CA 1
ATOM 726 C C . SER A 1 92 ? 0.342 -2.575 -13.077 1.00 88.94 92 SER A C 1
ATOM 728 O O . SER A 1 92 ? 0.895 -3.150 -14.013 1.00 88.94 92 SER A O 1
ATOM 730 N N . SER A 1 93 ? 0.347 -1.237 -12.994 1.00 87.38 93 SER A N 1
ATOM 731 C CA . SER A 1 93 ? 1.053 -0.391 -13.973 1.00 87.38 93 SER A CA 1
ATOM 732 C C . SER A 1 93 ? 2.568 -0.569 -13.876 1.00 87.38 93 SER A C 1
ATOM 734 O O . SER A 1 93 ? 3.249 -0.605 -14.900 1.00 87.38 93 SER A O 1
ATOM 736 N N . MET A 1 94 ? 3.088 -0.710 -12.654 1.00 84.25 94 MET A N 1
ATOM 737 C CA . MET A 1 94 ? 4.490 -1.023 -12.395 1.00 84.25 94 MET A CA 1
ATOM 738 C C . MET A 1 94 ? 4.865 -2.397 -12.968 1.00 84.25 94 MET A C 1
ATOM 740 O O . MET A 1 94 ? 5.854 -2.505 -13.691 1.00 84.25 94 MET A O 1
ATOM 744 N N . GLU A 1 95 ? 4.056 -3.428 -12.713 1.00 83.81 95 GLU A N 1
ATOM 745 C CA . GLU A 1 95 ? 4.273 -4.779 -13.246 1.00 83.81 95 GLU A CA 1
ATOM 746 C C . GLU A 1 95 ? 4.276 -4.780 -14.785 1.00 83.81 95 GLU A C 1
ATOM 748 O O . GLU A 1 95 ? 5.192 -5.310 -15.420 1.00 83.81 95 GLU A O 1
ATOM 753 N N . ALA A 1 96 ? 3.300 -4.112 -15.408 1.00 83.56 96 ALA A N 1
ATOM 754 C CA . ALA A 1 96 ? 3.239 -3.963 -16.859 1.00 83.56 96 ALA A CA 1
ATOM 755 C C . ALA A 1 96 ? 4.465 -3.221 -17.422 1.00 83.56 96 ALA A C 1
ATOM 757 O O . ALA A 1 96 ? 5.014 -3.631 -18.448 1.00 83.56 96 ALA A O 1
ATOM 758 N N . ALA A 1 97 ? 4.923 -2.159 -16.749 1.00 80.88 97 ALA A N 1
ATOM 759 C CA . ALA A 1 97 ? 6.112 -1.405 -17.138 1.00 80.88 97 ALA A CA 1
ATOM 760 C C . ALA A 1 97 ? 7.379 -2.276 -17.088 1.00 80.88 97 ALA A C 1
ATOM 762 O O . ALA A 1 97 ? 8.159 -2.271 -18.042 1.00 80.88 97 ALA A O 1
ATOM 763 N N . ILE A 1 98 ? 7.547 -3.078 -16.033 1.00 78.31 98 ILE A N 1
ATOM 764 C CA . ILE A 1 98 ? 8.661 -4.027 -15.891 1.00 78.31 98 ILE A CA 1
ATOM 765 C C . ILE A 1 98 ? 8.613 -5.089 -16.993 1.00 78.31 98 ILE A C 1
ATOM 767 O O . ILE A 1 98 ? 9.600 -5.287 -17.700 1.00 78.31 98 ILE A O 1
ATOM 771 N N . ASN A 1 99 ? 7.458 -5.727 -17.197 1.00 78.94 99 ASN A N 1
ATOM 772 C CA . ASN A 1 99 ? 7.286 -6.758 -18.222 1.00 78.94 99 ASN A CA 1
ATOM 773 C C . ASN A 1 99 ? 7.580 -6.222 -19.629 1.00 78.94 99 ASN A C 1
ATOM 775 O O . ASN A 1 99 ? 8.179 -6.908 -20.460 1.00 78.94 99 ASN A O 1
ATOM 779 N N . ASN A 1 100 ? 7.170 -4.984 -19.911 1.00 78.19 100 ASN A N 1
ATOM 780 C CA . ASN A 1 100 ? 7.498 -4.317 -21.164 1.00 78.19 100 ASN A CA 1
ATOM 781 C C . ASN A 1 100 ? 9.003 -4.041 -21.255 1.00 78.19 100 ASN A C 1
ATOM 783 O O . ASN A 1 100 ? 9.619 -4.390 -22.260 1.00 78.19 100 ASN A O 1
ATOM 787 N N . PHE A 1 101 ? 9.618 -3.495 -20.203 1.00 76.12 101 PHE A N 1
ATOM 788 C CA . PHE A 1 101 ? 11.060 -3.256 -20.163 1.00 76.12 101 PHE A CA 1
ATOM 789 C C . PHE A 1 101 ? 11.871 -4.528 -20.452 1.00 76.12 101 PHE A C 1
ATOM 791 O O . PHE A 1 101 ? 12.784 -4.494 -21.276 1.00 76.12 101 PHE A O 1
ATOM 798 N N . GLU A 1 102 ? 11.517 -5.663 -19.846 1.00 74.50 102 GLU A N 1
ATOM 799 C CA . GLU A 1 102 ? 12.203 -6.940 -20.078 1.00 74.50 102 GLU A CA 1
ATOM 800 C C . GLU A 1 102 ? 12.077 -7.432 -21.523 1.00 74.50 102 GLU A C 1
ATOM 802 O O . GLU A 1 102 ? 13.070 -7.865 -22.113 1.00 74.50 102 GLU A O 1
ATOM 807 N N . LYS A 1 103 ? 10.887 -7.310 -22.126 1.00 72.94 103 LYS A N 1
ATOM 808 C CA . LYS A 1 103 ? 10.665 -7.666 -23.536 1.00 72.94 103 LYS A CA 1
ATOM 809 C C . LYS A 1 103 ? 11.532 -6.824 -24.473 1.00 72.94 103 LYS A C 1
ATOM 811 O O . LYS A 1 103 ? 12.170 -7.369 -25.371 1.00 72.94 103 LYS A O 1
ATOM 816 N N . TYR A 1 104 ? 11.604 -5.513 -24.239 1.00 70.44 104 TYR A N 1
ATOM 817 C CA . TYR A 1 104 ? 12.340 -4.583 -25.104 1.00 70.44 104 TYR A CA 1
ATOM 818 C C . TYR A 1 104 ? 13.845 -4.522 -24.819 1.00 70.44 104 TYR A C 1
ATOM 820 O O . TYR A 1 104 ? 14.619 -4.100 -25.684 1.00 70.44 104 TYR A O 1
ATOM 828 N N . ARG A 1 105 ? 14.300 -5.008 -23.655 1.00 66.19 105 ARG A N 1
ATOM 829 C CA . ARG A 1 105 ? 15.726 -5.086 -23.291 1.00 66.19 105 ARG A CA 1
ATOM 830 C C . ARG A 1 105 ? 16.565 -5.852 -24.317 1.00 66.19 105 ARG A C 1
ATOM 832 O O . ARG A 1 105 ? 17.758 -5.577 -24.438 1.00 66.19 105 ARG A O 1
ATOM 839 N N . ASN A 1 106 ? 15.957 -6.770 -25.071 1.00 64.31 106 ASN A N 1
ATOM 840 C CA . ASN A 1 106 ? 16.624 -7.569 -26.102 1.00 64.31 106 ASN A CA 1
ATOM 841 C C . ASN A 1 106 ? 16.320 -7.110 -27.545 1.00 64.31 106 ASN A C 1
ATOM 843 O O . ASN A 1 106 ? 16.948 -7.611 -28.473 1.00 64.31 106 ASN A O 1
ATOM 847 N N . SER A 1 107 ? 15.438 -6.123 -27.749 1.00 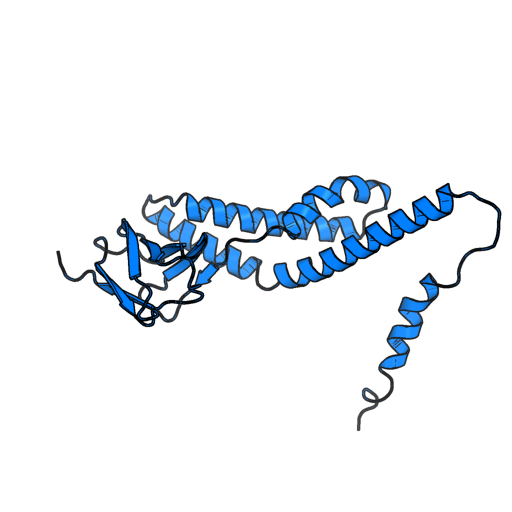64.94 107 SER A N 1
ATOM 848 C CA . SER A 1 107 ? 15.046 -5.613 -29.079 1.00 64.94 107 SER A CA 1
ATOM 849 C C . SER A 1 107 ? 16.116 -4.708 -29.715 1.00 64.94 107 SER A C 1
ATOM 851 O O . SER A 1 107 ? 16.941 -4.167 -28.984 1.00 64.94 107 SER A O 1
ATOM 853 N N . PRO A 1 108 ? 16.165 -4.521 -31.045 1.00 60.75 108 PRO A N 1
ATOM 854 C CA . PRO A 1 108 ? 17.151 -3.647 -31.695 1.00 60.75 108 PRO A CA 1
ATOM 855 C C . PRO A 1 108 ? 17.041 -2.161 -31.272 1.00 60.75 108 PRO A C 1
ATOM 857 O O . PRO A 1 108 ? 16.002 -1.691 -30.815 1.00 60.75 108 PRO A O 1
ATOM 860 N N . SER A 1 109 ? 18.153 -1.414 -31.359 1.00 57.41 109 SER A N 1
ATOM 861 C CA . SER A 1 109 ? 18.355 -0.117 -30.674 1.00 57.41 109 SER A CA 1
ATOM 862 C C . SER A 1 109 ? 17.427 1.022 -31.107 1.00 57.41 109 SER A C 1
ATOM 864 O O . SER A 1 109 ? 17.251 1.976 -30.354 1.00 57.41 109 SER A O 1
ATOM 866 N N . ASN A 1 110 ? 16.853 0.940 -32.304 1.00 58.12 110 ASN A N 1
ATOM 867 C CA . ASN A 1 110 ? 15.930 1.924 -32.867 1.00 58.12 110 ASN A CA 1
ATOM 868 C C . ASN A 1 110 ? 14.548 1.921 -32.187 1.00 58.12 110 ASN A C 1
ATOM 870 O O . ASN A 1 110 ? 13.887 2.950 -32.193 1.00 58.12 110 ASN A O 1
ATOM 874 N N . GLU A 1 111 ? 14.140 0.815 -31.559 1.00 53.16 111 GLU A N 1
ATOM 875 C CA . GLU A 1 111 ? 12.863 0.697 -30.827 1.00 53.16 111 GLU A CA 1
ATOM 876 C C . GLU A 1 111 ? 13.008 0.971 -29.317 1.00 53.16 111 GLU A C 1
ATOM 878 O O . GLU A 1 111 ? 12.023 1.171 -28.610 1.00 53.16 111 GLU A O 1
ATOM 883 N N . ARG A 1 112 ? 14.247 1.008 -28.803 1.00 55.97 112 ARG A N 1
ATOM 884 C CA . ARG A 1 112 ? 14.544 1.221 -27.372 1.00 55.97 112 ARG A CA 1
ATOM 885 C C . ARG A 1 112 ? 14.467 2.683 -26.927 1.00 55.97 112 ARG A C 1
ATOM 887 O O . ARG A 1 112 ? 14.303 2.932 -25.737 1.00 55.97 112 ARG A O 1
ATOM 894 N N . GLY A 1 113 ? 14.643 3.631 -27.851 1.00 53.44 113 GLY A N 1
ATOM 895 C CA . GLY A 1 113 ? 14.779 5.059 -27.541 1.00 53.44 113 GLY A CA 1
ATOM 896 C C . GLY A 1 113 ? 13.527 5.654 -26.898 1.00 53.44 113 GLY A C 1
ATOM 897 O O . GLY A 1 113 ? 13.603 6.177 -25.789 1.00 53.44 113 GLY A O 1
ATOM 898 N N . ASP A 1 114 ? 12.370 5.479 -27.536 1.00 52.78 114 ASP A N 1
ATOM 899 C CA . ASP A 1 114 ? 11.128 6.160 -27.137 1.00 52.78 114 ASP A CA 1
ATOM 900 C C . ASP A 1 114 ? 10.375 5.447 -26.001 1.00 52.78 114 ASP A C 1
ATOM 902 O O . ASP A 1 114 ? 9.682 6.078 -25.210 1.00 52.78 114 ASP A O 1
ATOM 906 N N . LEU A 1 115 ? 10.566 4.133 -25.851 1.00 56.59 115 LEU A N 1
ATOM 907 C CA . LEU A 1 115 ? 9.977 3.333 -24.769 1.00 56.59 115 LEU A CA 1
ATOM 908 C C . LEU A 1 115 ? 10.655 3.550 -23.407 1.00 56.59 115 LEU A C 1
ATOM 910 O O . LEU A 1 115 ? 10.138 3.096 -22.390 1.00 56.59 115 LEU A O 1
ATOM 914 N N . SER A 1 116 ? 11.819 4.204 -23.362 1.00 62.22 116 SER A N 1
ATOM 915 C CA . SER A 1 116 ? 12.684 4.157 -22.182 1.00 62.22 116 SER A CA 1
ATOM 916 C C . SER A 1 116 ? 12.325 5.177 -21.101 1.00 62.22 116 SER A C 1
ATOM 918 O O . SER A 1 116 ? 12.295 4.805 -19.936 1.00 62.22 116 SER A O 1
ATOM 920 N N . GLU A 1 117 ? 11.989 6.426 -21.420 1.00 68.00 117 GLU A N 1
ATOM 921 C CA . GLU A 1 117 ? 11.833 7.445 -20.370 1.00 68.00 117 GLU A CA 1
ATOM 922 C C . GLU A 1 117 ? 10.549 7.280 -19.544 1.00 68.00 117 GLU A C 1
ATOM 924 O O . GLU A 1 117 ? 10.601 7.344 -18.317 1.00 68.00 117 GLU A O 1
ATOM 929 N N . GLU A 1 118 ? 9.407 7.010 -20.181 1.00 69.25 118 GLU A N 1
ATOM 930 C CA . GLU A 1 118 ? 8.129 6.838 -19.474 1.00 69.25 118 GLU A CA 1
ATOM 931 C C . GLU A 1 118 ? 8.099 5.544 -18.650 1.00 69.25 118 GLU A C 1
ATOM 933 O O . GLU A 1 118 ? 7.698 5.556 -17.484 1.00 69.25 118 GLU A O 1
ATOM 938 N N . VAL A 1 119 ? 8.606 4.443 -19.214 1.00 70.81 119 VAL A N 1
ATOM 939 C CA . VAL A 1 119 ? 8.718 3.155 -18.516 1.00 70.81 119 VAL A CA 1
ATOM 940 C C . VAL A 1 119 ? 9.712 3.253 -17.362 1.00 70.81 119 VAL A C 1
ATOM 942 O O . VAL A 1 119 ? 9.393 2.822 -16.258 1.00 70.81 119 VAL A O 1
ATOM 945 N N . ILE A 1 120 ? 10.878 3.881 -17.564 1.00 70.44 120 ILE A N 1
ATOM 946 C CA . ILE A 1 120 ? 11.844 4.116 -16.481 1.00 70.44 120 ILE A CA 1
ATOM 947 C C . ILE A 1 120 ? 11.237 5.024 -15.411 1.00 70.44 120 ILE A C 1
ATOM 949 O O . ILE A 1 120 ? 11.401 4.758 -14.222 1.00 70.44 120 ILE A O 1
ATOM 953 N N . LYS A 1 121 ? 10.503 6.073 -15.787 1.00 76.19 121 LYS A N 1
ATOM 954 C CA . LYS A 1 121 ? 9.829 6.957 -14.830 1.00 76.19 121 LYS A CA 1
ATOM 955 C C . LYS A 1 121 ? 8.805 6.202 -13.982 1.00 76.19 121 LYS A C 1
ATOM 957 O O . LYS A 1 121 ? 8.764 6.404 -12.773 1.00 76.19 121 LYS A O 1
ATOM 962 N N . LEU A 1 122 ? 8.006 5.326 -14.590 1.00 73.44 122 LEU A N 1
ATOM 963 C CA . LEU A 1 122 ? 7.070 4.472 -13.857 1.00 73.44 122 LEU A CA 1
ATOM 964 C C . LEU A 1 122 ? 7.813 3.517 -12.924 1.00 73.44 122 LEU A C 1
ATOM 966 O O . LEU A 1 122 ? 7.493 3.455 -11.745 1.00 73.44 122 LEU A O 1
ATOM 970 N N . ILE A 1 123 ? 8.857 2.861 -13.422 1.00 69.81 123 ILE A N 1
ATOM 971 C CA . ILE A 1 123 ? 9.694 1.918 -12.674 1.00 69.81 123 ILE A CA 1
ATOM 972 C C . ILE A 1 123 ? 10.379 2.546 -11.456 1.00 69.81 123 ILE A C 1
ATOM 974 O O . ILE A 1 123 ? 10.536 1.912 -10.411 1.00 69.81 123 ILE A O 1
ATOM 978 N N . THR A 1 124 ? 10.811 3.793 -11.609 1.00 68.81 124 THR A N 1
ATOM 979 C CA . THR A 1 124 ? 11.498 4.569 -10.570 1.00 68.81 124 THR A CA 1
ATOM 980 C C . THR A 1 124 ? 10.530 5.319 -9.657 1.00 68.81 124 THR A C 1
ATOM 982 O O . THR A 1 124 ? 10.975 5.960 -8.706 1.00 68.81 124 THR A O 1
ATOM 985 N N . SER A 1 125 ? 9.220 5.243 -9.918 1.00 75.69 125 SER A N 1
ATOM 986 C CA . SER A 1 125 ? 8.212 5.870 -9.068 1.00 75.69 125 SER A CA 1
ATOM 987 C C . SER A 1 125 ? 8.094 5.156 -7.722 1.00 75.69 125 SER A C 1
ATOM 989 O O . SER A 1 125 ? 8.200 3.932 -7.625 1.00 75.69 125 SER A O 1
ATOM 991 N N . GLU A 1 126 ? 7.869 5.935 -6.665 1.00 77.94 126 GLU A N 1
ATOM 992 C CA . GLU A 1 126 ? 7.648 5.389 -5.331 1.00 77.94 126 GLU A CA 1
ATOM 993 C C . GLU A 1 126 ? 6.253 4.762 -5.244 1.00 77.94 126 GLU A C 1
ATOM 995 O O . GLU A 1 126 ? 5.226 5.427 -5.419 1.00 77.94 126 GLU A O 1
ATOM 1000 N N . LEU A 1 127 ? 6.220 3.459 -4.968 1.00 82.69 127 LEU A N 1
ATOM 1001 C CA . LEU A 1 127 ? 4.985 2.742 -4.682 1.00 82.69 127 LEU A CA 1
ATOM 1002 C C . LEU A 1 127 ? 4.492 3.091 -3.284 1.00 82.69 127 LEU A C 1
ATOM 1004 O O . LEU A 1 127 ? 5.286 3.200 -2.348 1.00 82.69 127 LEU A O 1
ATOM 1008 N N . ILE A 1 128 ? 3.171 3.197 -3.133 1.00 85.31 128 ILE A N 1
ATOM 1009 C CA . ILE A 1 128 ? 2.551 3.315 -1.814 1.00 85.31 128 ILE A CA 1
ATOM 1010 C C . ILE A 1 128 ? 2.951 2.087 -0.984 1.00 85.31 128 ILE A C 1
ATOM 1012 O O . ILE A 1 128 ? 2.625 0.967 -1.380 1.00 85.31 128 ILE A O 1
ATOM 1016 N N . PRO A 1 129 ? 3.638 2.257 0.161 1.00 87.44 129 PRO A N 1
ATOM 1017 C CA . PRO A 1 129 ? 4.046 1.127 0.979 1.00 87.44 129 PRO A CA 1
ATOM 1018 C C . PRO A 1 129 ? 2.829 0.372 1.510 1.00 87.44 129 PRO A C 1
ATOM 1020 O O . PRO A 1 129 ? 1.915 0.973 2.088 1.00 87.44 129 PRO A O 1
ATOM 1023 N N . ILE A 1 130 ? 2.853 -0.950 1.341 1.00 90.31 130 ILE A N 1
ATOM 1024 C CA . ILE A 1 130 ? 1.809 -1.849 1.827 1.00 90.31 130 ILE A CA 1
ATOM 1025 C C . ILE A 1 130 ? 2.373 -2.828 2.852 1.00 90.31 130 ILE A C 1
ATOM 1027 O O . ILE A 1 130 ? 3.495 -3.319 2.711 1.00 90.31 130 ILE A O 1
ATOM 1031 N N . GLN A 1 131 ? 1.571 -3.143 3.862 1.00 89.12 131 GLN A N 1
ATOM 1032 C CA . GLN A 1 131 ? 1.903 -4.127 4.883 1.00 89.12 131 GLN A CA 1
ATOM 1033 C C . GLN A 1 131 ? 0.664 -4.956 5.214 1.00 89.12 131 GLN A C 1
ATOM 1035 O O . GLN A 1 131 ? -0.334 -4.433 5.708 1.00 89.12 131 GLN A O 1
ATOM 1040 N N . SER A 1 132 ? 0.733 -6.263 4.964 1.00 87.00 132 SER A N 1
ATOM 1041 C CA . SER A 1 132 ? -0.267 -7.206 5.462 1.00 87.00 132 SER A CA 1
ATOM 1042 C C . SER A 1 132 ? 0.116 -7.644 6.871 1.00 87.00 132 SER A C 1
ATOM 1044 O O . SER A 1 132 ? 1.238 -8.095 7.108 1.00 87.00 132 SER A O 1
ATOM 1046 N N . ARG A 1 133 ? -0.807 -7.495 7.819 1.00 85.38 133 ARG A N 1
ATOM 1047 C CA . ARG A 1 133 ? -0.613 -7.872 9.223 1.00 85.38 133 ARG A CA 1
ATOM 1048 C C . ARG A 1 133 ? -1.379 -9.149 9.516 1.00 85.38 133 ARG A C 1
ATOM 1050 O O . ARG A 1 133 ? -2.460 -9.137 10.099 1.00 85.38 133 ARG A O 1
ATOM 1057 N N . SER A 1 134 ? -0.827 -10.271 9.066 1.00 82.06 134 SER A N 1
ATOM 1058 C CA . SER A 1 134 ? -1.413 -11.598 9.297 1.00 82.06 134 SER A CA 1
ATOM 1059 C C . SER A 1 134 ? -1.449 -11.997 10.779 1.00 82.06 134 SER A C 1
ATOM 1061 O O . SER A 1 134 ? -2.212 -12.888 11.149 1.00 82.06 134 SER A O 1
ATOM 1063 N N . ASP A 1 135 ? -0.664 -11.311 11.612 1.00 79.25 135 ASP A N 1
ATOM 1064 C CA . ASP A 1 135 ? -0.593 -11.438 13.067 1.00 79.25 135 ASP A CA 1
ATOM 1065 C C . ASP A 1 135 ? -1.782 -10.800 13.805 1.00 79.25 135 ASP A C 1
ATOM 1067 O O . ASP A 1 135 ? -2.043 -11.145 14.957 1.00 79.25 135 ASP A O 1
ATOM 1071 N N . LEU A 1 136 ? -2.520 -9.891 13.159 1.00 75.81 136 LEU A N 1
ATOM 1072 C CA . LEU A 1 136 ? -3.657 -9.204 13.766 1.00 75.81 136 LEU A CA 1
ATOM 1073 C C . LEU A 1 136 ? -5.001 -9.858 13.383 1.00 75.81 136 LEU A C 1
ATOM 1075 O O . LEU A 1 136 ? -5.153 -10.398 12.280 1.00 75.81 136 LEU A O 1
ATOM 1079 N N . PRO A 1 137 ? -6.025 -9.784 14.260 1.00 72.62 137 PRO A N 1
ATOM 1080 C CA . PRO A 1 137 ? -7.374 -10.243 13.941 1.00 72.62 137 PRO A CA 1
ATOM 1081 C C . PRO A 1 137 ? -7.913 -9.596 12.663 1.00 72.62 137 PRO A C 1
ATOM 1083 O O . PRO A 1 137 ? -7.670 -8.421 12.398 1.00 72.62 137 PRO A O 1
ATOM 1086 N N . ASN A 1 138 ? -8.669 -10.364 11.876 1.00 78.31 138 ASN A N 1
ATOM 1087 C CA . ASN A 1 138 ? -9.180 -9.965 10.557 1.00 78.31 138 ASN A CA 1
ATOM 1088 C C . ASN A 1 138 ? -8.101 -9.624 9.524 1.00 78.31 138 ASN A C 1
ATOM 1090 O O . ASN A 1 138 ? -8.455 -9.054 8.489 1.00 78.31 138 ASN A O 1
ATOM 1094 N N . LYS A 1 139 ? -6.829 -9.978 9.787 1.00 85.56 139 LYS A N 1
ATOM 1095 C CA . LYS A 1 139 ? -5.678 -9.835 8.886 1.00 85.56 139 LYS A CA 1
ATOM 1096 C C . LYS A 1 139 ? -5.754 -8.510 8.121 1.00 85.56 139 LYS A C 1
ATOM 1098 O O . LYS A 1 139 ? -6.184 -8.516 6.974 1.00 85.56 139 LYS A O 1
ATOM 1103 N N . PRO A 1 140 ? -5.511 -7.356 8.748 1.00 90.81 140 PRO A N 1
ATOM 1104 C CA . PRO A 1 140 ? -5.664 -6.075 8.083 1.00 90.81 140 PRO A CA 1
ATOM 1105 C C . PRO A 1 140 ? -4.531 -5.807 7.086 1.00 90.81 140 PRO A C 1
ATOM 1107 O O . PRO A 1 140 ? -3.378 -6.181 7.312 1.00 90.81 140 PRO A O 1
ATOM 1110 N N . LEU A 1 141 ? -4.872 -5.110 6.008 1.00 93.38 141 LEU A N 1
ATOM 1111 C CA . LEU A 1 141 ? -3.936 -4.494 5.076 1.00 93.38 141 LEU A CA 1
ATOM 1112 C C . LEU A 1 141 ? -3.749 -3.031 5.466 1.00 93.38 141 LEU A C 1
ATOM 1114 O O . LEU A 1 141 ? -4.722 -2.290 5.586 1.00 93.38 141 LEU A O 1
ATOM 1118 N N . ILE A 1 142 ? -2.501 -2.620 5.653 1.00 93.56 142 ILE A N 1
ATOM 1119 C CA . ILE A 1 142 ? -2.117 -1.249 5.980 1.00 93.56 142 ILE A CA 1
ATOM 1120 C C . ILE A 1 142 ? -1.472 -0.623 4.744 1.00 93.56 142 ILE A C 1
ATOM 1122 O O . ILE A 1 142 ? -0.545 -1.191 4.169 1.00 93.56 142 ILE A O 1
ATOM 1126 N N . LEU A 1 143 ? -1.956 0.555 4.360 1.00 93.38 143 LEU A N 1
ATOM 1127 C CA . LEU A 1 143 ? -1.463 1.365 3.250 1.00 93.38 143 LEU A CA 1
ATOM 1128 C C . LEU A 1 143 ? -0.951 2.699 3.812 1.00 93.38 143 LEU A C 1
ATOM 1130 O O . LEU A 1 143 ? -1.732 3.439 4.416 1.00 93.38 143 LEU A O 1
ATOM 1134 N N . LYS A 1 144 ? 0.332 3.033 3.622 1.00 92.88 144 LYS A N 1
ATOM 1135 C CA . LYS A 1 144 ? 0.897 4.340 4.026 1.00 92.88 144 LYS A CA 1
ATOM 1136 C C . LYS A 1 144 ? 0.597 5.377 2.942 1.00 92.88 144 LYS A C 1
ATOM 1138 O O . LYS A 1 144 ? 1.354 5.522 1.988 1.00 92.88 144 LYS A O 1
ATOM 1143 N N . THR A 1 145 ? -0.531 6.073 3.059 1.00 88.94 145 THR A N 1
ATOM 1144 C CA . THR A 1 145 ? -1.041 6.972 2.007 1.00 88.94 145 THR A CA 1
ATOM 1145 C C . THR A 1 145 ? -0.383 8.349 2.007 1.00 88.94 145 THR A C 1
ATOM 1147 O O . THR A 1 145 ? -0.376 9.020 0.980 1.00 88.94 145 THR A O 1
ATOM 1150 N N . ALA A 1 146 ? 0.139 8.794 3.151 1.00 89.00 146 ALA A N 1
ATOM 1151 C CA . ALA A 1 146 ? 0.920 10.022 3.285 1.00 89.00 146 ALA A CA 1
ATOM 1152 C C . ALA A 1 146 ? 1.837 9.927 4.514 1.00 89.00 146 ALA A C 1
ATOM 1154 O O . ALA A 1 146 ? 1.847 8.912 5.218 1.00 89.00 146 ALA A O 1
ATOM 1155 N N . ASN A 1 147 ? 2.596 10.989 4.801 1.00 89.06 147 ASN A N 1
ATOM 1156 C CA . ASN A 1 147 ? 3.408 11.018 6.012 1.00 89.06 147 ASN A CA 1
ATOM 1157 C C . ASN A 1 147 ? 2.513 10.867 7.254 1.00 89.06 147 ASN A C 1
ATOM 1159 O O . ASN A 1 147 ? 1.523 11.588 7.400 1.00 89.06 147 ASN A O 1
ATOM 1163 N N . ASN A 1 148 ? 2.831 9.891 8.107 1.00 91.06 148 ASN A N 1
ATOM 1164 C CA . ASN A 1 148 ? 2.052 9.521 9.292 1.00 91.06 148 ASN A CA 1
ATOM 1165 C C . ASN A 1 148 ? 0.547 9.270 9.062 1.00 91.06 148 ASN A C 1
ATOM 1167 O O . ASN A 1 148 ? -0.233 9.309 10.014 1.00 91.06 148 ASN A O 1
ATOM 1171 N N . THR A 1 149 ? 0.129 8.994 7.824 1.00 93.31 149 THR A N 1
ATOM 1172 C CA . THR A 1 149 ? -1.271 8.725 7.478 1.00 93.31 149 THR A CA 1
ATOM 1173 C C . THR A 1 149 ? -1.402 7.334 6.889 1.00 93.31 149 THR A C 1
ATOM 1175 O O . THR A 1 149 ? -0.727 6.996 5.912 1.00 93.31 149 THR A O 1
ATOM 1178 N N . PHE A 1 150 ? -2.292 6.539 7.476 1.00 94.44 150 PHE A N 1
ATOM 1179 C CA . PHE A 1 150 ? -2.454 5.135 7.135 1.00 94.44 150 PHE A CA 1
ATOM 1180 C C . PHE A 1 150 ? -3.919 4.801 6.883 1.00 94.44 150 PHE A C 1
ATOM 1182 O O . PHE A 1 150 ? -4.774 5.045 7.738 1.00 94.44 150 PHE A O 1
ATOM 1189 N N . ARG A 1 151 ? -4.197 4.195 5.726 1.00 94.88 151 ARG A N 1
ATOM 1190 C CA . ARG A 1 151 ? -5.475 3.541 5.433 1.00 94.88 151 ARG A CA 1
ATOM 1191 C C . ARG A 1 151 ? -5.3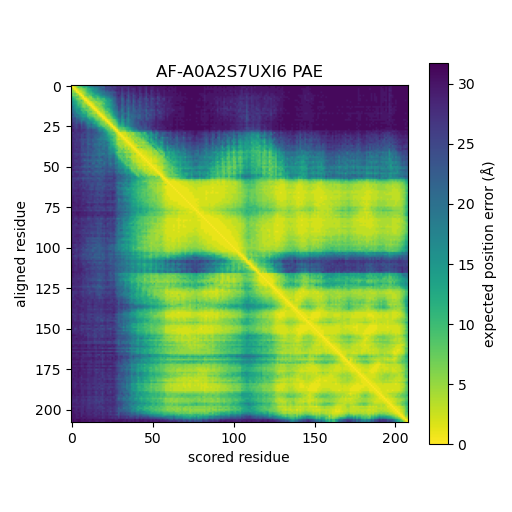52 2.073 5.813 1.00 94.88 151 ARG A C 1
ATOM 1193 O O . ARG A 1 151 ? -4.465 1.379 5.324 1.00 94.88 151 ARG A O 1
ATOM 1200 N N . VAL A 1 152 ? -6.231 1.606 6.687 1.00 93.75 152 VAL A N 1
ATOM 1201 C CA . VAL A 1 152 ? -6.271 0.224 7.161 1.00 93.75 152 VAL A CA 1
ATOM 1202 C C . VAL A 1 152 ? -7.549 -0.428 6.661 1.00 93.75 152 VAL A C 1
ATOM 1204 O O . VAL A 1 152 ? -8.636 0.099 6.885 1.00 93.75 152 VAL A O 1
ATOM 1207 N N . LEU A 1 153 ? -7.423 -1.577 6.006 1.00 93.62 153 LEU A N 1
ATOM 1208 C CA . LEU A 1 153 ? -8.527 -2.331 5.418 1.00 93.62 153 LEU A CA 1
ATOM 1209 C C . LEU A 1 153 ? -8.609 -3.713 6.055 1.00 93.62 153 LEU A C 1
ATOM 1211 O O . LEU A 1 153 ? -7.603 -4.408 6.181 1.00 93.62 153 LEU A O 1
ATOM 1215 N N . PHE A 1 154 ? -9.806 -4.130 6.451 1.00 91.19 154 PHE A N 1
ATOM 1216 C CA . PHE A 1 154 ? -10.039 -5.461 6.999 1.00 91.19 154 PHE A CA 1
ATOM 1217 C C . PHE A 1 154 ? -10.279 -6.464 5.874 1.00 91.19 154 PHE A C 1
ATOM 1219 O O . PHE A 1 154 ? -11.015 -6.176 4.933 1.00 91.19 154 PHE A O 1
ATOM 1226 N N . SER A 1 155 ? -9.693 -7.661 5.988 1.00 85.00 155 SER A N 1
ATOM 1227 C CA . SER A 1 155 ? -9.943 -8.734 5.011 1.00 85.00 155 SER A CA 1
ATOM 1228 C C . SER A 1 155 ? -11.366 -9.283 5.104 1.00 85.00 155 SER A C 1
ATOM 1230 O O . SER A 1 155 ? -11.910 -9.766 4.119 1.00 85.00 155 SER A O 1
ATOM 1232 N N . VAL A 1 156 ? -11.973 -9.182 6.287 1.00 84.62 156 VAL A N 1
ATOM 1233 C CA . VAL A 1 156 ? -13.367 -9.530 6.549 1.00 84.62 156 VAL A CA 1
ATOM 1234 C C . VAL A 1 156 ? -14.035 -8.302 7.157 1.00 84.62 156 VAL A C 1
ATOM 1236 O O . VAL A 1 156 ? -13.566 -7.824 8.197 1.00 84.62 156 VAL A O 1
ATOM 1239 N N . PRO A 1 157 ? -15.112 -7.771 6.552 1.00 85.19 157 PRO A N 1
ATOM 1240 C CA . PRO A 1 157 ? -15.806 -6.630 7.119 1.00 85.19 157 PRO A CA 1
ATOM 1241 C C . PRO A 1 157 ? -16.378 -6.9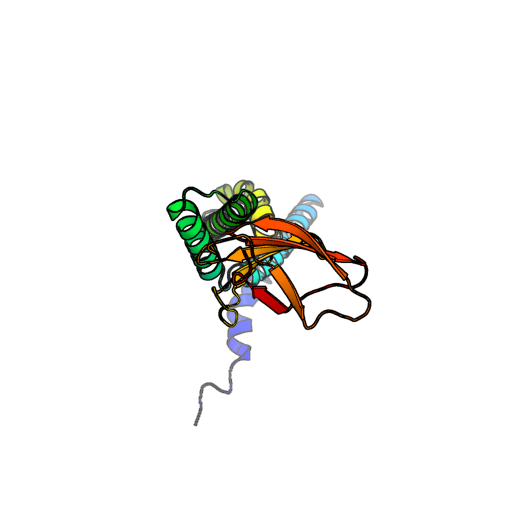69 8.490 1.00 85.19 157 PRO A C 1
ATOM 1243 O O . PRO A 1 157 ? -16.945 -8.039 8.715 1.00 85.19 157 PRO A O 1
ATOM 1246 N N . MET A 1 158 ? -16.274 -6.020 9.407 1.00 87.44 158 MET A N 1
ATOM 1247 C CA . MET A 1 158 ? -16.876 -6.138 10.723 1.00 87.44 158 MET A CA 1
ATOM 1248 C C . MET A 1 158 ? -18.393 -5.937 10.642 1.00 87.44 158 MET A C 1
ATOM 1250 O O . MET A 1 158 ? -18.937 -5.404 9.675 1.00 87.44 158 MET A O 1
ATOM 1254 N N . ARG A 1 159 ? -19.113 -6.355 11.684 1.00 86.62 159 ARG A N 1
ATOM 1255 C CA . ARG A 1 159 ? -20.567 -6.142 11.756 1.00 86.62 159 ARG A CA 1
ATOM 1256 C C . ARG A 1 159 ? -20.924 -4.655 11.868 1.00 86.62 159 ARG A C 1
ATOM 1258 O O . ARG A 1 159 ? -21.905 -4.208 11.283 1.00 86.62 159 ARG A O 1
ATOM 1265 N N . ILE A 1 160 ? -20.117 -3.912 12.618 1.00 87.50 160 ILE A N 1
ATOM 1266 C CA . ILE A 1 160 ? -20.242 -2.477 12.886 1.00 87.50 160 ILE A CA 1
ATOM 1267 C C . ILE A 1 160 ? -18.853 -1.831 12.787 1.00 87.50 160 ILE A C 1
ATOM 1269 O O . ILE A 1 160 ? -17.858 -2.546 12.942 1.00 87.50 160 ILE A O 1
ATOM 1273 N N . PRO A 1 161 ? -18.754 -0.510 12.546 1.00 90.12 161 PRO A N 1
ATOM 1274 C CA . PRO A 1 161 ? -17.486 0.202 12.660 1.00 90.12 161 PRO A CA 1
ATOM 1275 C C . PRO A 1 161 ? -16.866 -0.035 14.049 1.00 90.12 161 PRO A C 1
ATOM 1277 O O . PRO A 1 161 ? -17.538 0.211 15.057 1.00 90.12 161 PRO A O 1
ATOM 1280 N N . PRO A 1 162 ? -15.629 -0.552 14.133 1.00 88.00 162 PRO A N 1
ATOM 1281 C CA . PRO A 1 162 ? -15.031 -0.896 15.414 1.00 88.00 162 PRO A CA 1
ATOM 1282 C C . PRO A 1 162 ? -14.612 0.338 16.205 1.00 88.00 162 PRO A C 1
ATOM 1284 O O . PRO A 1 162 ? -14.240 1.373 15.644 1.00 88.00 162 PRO A O 1
ATOM 1287 N N . LYS A 1 163 ? -14.563 0.180 17.528 1.00 87.94 163 LYS A N 1
ATOM 1288 C CA . LYS A 1 163 ? -13.764 1.056 18.385 1.00 87.94 163 LYS A CA 1
ATOM 1289 C C . LYS A 1 163 ? -12.306 0.630 18.284 1.00 87.94 163 LYS A C 1
ATOM 1291 O O . LYS A 1 163 ? -11.986 -0.548 18.444 1.00 87.94 163 LYS A O 1
ATOM 1296 N N . LEU A 1 164 ? -11.444 1.597 18.003 1.00 90.44 164 LEU A N 1
ATOM 1297 C CA . LEU A 1 164 ? -10.028 1.372 17.758 1.00 90.44 164 LEU A CA 1
ATOM 1298 C C . LEU A 1 164 ? -9.226 1.865 18.954 1.00 90.44 164 LEU A C 1
ATOM 1300 O O . LEU A 1 164 ? -9.353 3.024 19.340 1.00 90.44 164 LEU A O 1
ATOM 1304 N N . ASN A 1 165 ? -8.388 0.993 19.510 1.00 89.75 165 ASN A N 1
ATOM 1305 C CA . ASN A 1 165 ? -7.380 1.385 20.490 1.00 89.75 165 ASN A CA 1
ATOM 1306 C C . ASN A 1 165 ? -6.003 1.094 19.914 1.00 89.75 165 ASN A C 1
ATOM 1308 O O . ASN A 1 165 ? -5.738 -0.032 19.487 1.00 89.75 165 ASN A O 1
ATOM 1312 N N . PHE A 1 166 ? -5.137 2.099 19.922 1.00 90.69 166 PHE A N 1
ATOM 1313 C CA . PHE A 1 166 ? -3.772 1.988 19.428 1.00 90.69 166 PHE A CA 1
ATOM 1314 C C . PHE A 1 166 ? -2.829 1.631 20.572 1.00 90.69 166 PHE A C 1
ATOM 1316 O O . PHE A 1 166 ? -2.957 2.144 21.683 1.00 90.69 166 PHE A O 1
ATOM 1323 N N . SER A 1 167 ? -1.888 0.737 20.294 1.00 84.88 167 SER A N 1
ATOM 1324 C CA . SER A 1 167 ? -0.821 0.354 21.211 1.00 84.88 167 SER A CA 1
ATOM 1325 C C . SER A 1 167 ? 0.529 0.469 20.510 1.00 84.88 167 SER A C 1
ATOM 1327 O O . SER A 1 167 ? 0.610 0.505 19.280 1.00 84.88 167 SER A O 1
ATOM 1329 N N . SER A 1 168 ? 1.600 0.548 21.303 1.00 83.44 168 SER A N 1
ATOM 1330 C CA . SER A 1 168 ? 2.971 0.683 20.789 1.00 83.44 168 SER A CA 1
ATOM 1331 C C . SER A 1 168 ? 3.212 1.970 19.981 1.00 83.44 168 SER A C 1
ATOM 1333 O O . SER A 1 168 ? 4.048 1.975 19.083 1.00 83.44 168 SER A O 1
ATOM 1335 N N . ILE A 1 169 ? 2.489 3.051 20.294 1.00 88.62 169 ILE A N 1
ATOM 1336 C CA . ILE A 1 169 ? 2.760 4.391 19.755 1.00 88.62 169 ILE A CA 1
ATOM 1337 C C . ILE A 1 169 ? 3.640 5.180 20.741 1.00 88.62 169 ILE A C 1
ATOM 1339 O O . ILE A 1 169 ? 3.489 4.981 21.948 1.00 88.62 169 ILE A O 1
ATOM 1343 N N . PRO A 1 170 ? 4.566 6.035 20.267 1.00 89.25 170 PRO A N 1
ATOM 1344 C CA . PRO A 1 170 ? 5.359 6.902 21.142 1.00 89.25 170 PRO A CA 1
ATOM 1345 C C . PRO A 1 170 ? 4.468 7.785 22.029 1.00 89.25 170 PRO A C 1
ATOM 1347 O O . PRO A 1 170 ? 3.415 8.223 21.575 1.00 89.25 170 PRO A O 1
ATOM 1350 N N . GLU A 1 171 ? 4.891 8.082 23.265 1.00 85.12 171 GLU A N 1
ATOM 1351 C CA . GLU A 1 171 ? 4.080 8.847 24.239 1.00 85.12 171 GLU A CA 1
ATOM 1352 C C . GLU A 1 171 ? 3.682 10.245 23.737 1.00 85.12 171 GLU A C 1
ATOM 1354 O O . GLU A 1 171 ? 2.611 10.750 24.062 1.00 85.12 171 GLU A O 1
ATOM 1359 N N . GLU A 1 172 ? 4.524 10.851 22.900 1.00 89.56 172 GLU A N 1
ATOM 1360 C CA . GLU A 1 172 ? 4.299 12.170 22.300 1.00 89.56 172 GLU A CA 1
ATOM 1361 C C . GLU A 1 172 ? 3.375 12.127 21.071 1.00 89.56 172 GLU A C 1
ATOM 1363 O O . GLU A 1 172 ? 3.024 13.172 20.520 1.00 89.56 172 GLU A O 1
ATOM 1368 N N . VAL A 1 173 ? 2.984 10.930 20.618 1.00 92.25 173 VAL A N 1
ATOM 1369 C CA . VAL A 1 173 ? 2.191 10.724 19.408 1.00 92.25 173 VAL A CA 1
ATOM 1370 C C . VAL A 1 173 ? 0.748 10.378 19.755 1.00 92.25 173 VAL A C 1
ATOM 1372 O O . VAL A 1 173 ? 0.443 9.435 20.478 1.00 92.25 173 VAL A O 1
ATOM 1375 N N . THR A 1 174 ? -0.168 11.117 19.144 1.00 92.06 174 THR A N 1
ATOM 1376 C CA . THR A 1 174 ? -1.613 10.910 19.226 1.00 92.06 174 THR A CA 1
ATOM 1377 C C . THR A 1 174 ? -2.139 10.315 17.926 1.00 92.06 174 THR A C 1
ATOM 1379 O O . THR A 1 174 ? -1.714 10.697 16.835 1.00 92.06 174 THR A O 1
ATOM 1382 N N . ALA A 1 175 ? -3.067 9.364 18.041 1.00 94.06 175 ALA A N 1
ATOM 1383 C CA . ALA A 1 175 ? -3.715 8.714 16.908 1.00 94.06 175 ALA A CA 1
ATOM 1384 C C . ALA A 1 175 ? -5.094 9.336 16.662 1.00 94.06 175 ALA A C 1
ATOM 1386 O O . ALA A 1 175 ? -6.006 9.178 17.474 1.00 94.06 175 ALA A O 1
ATOM 1387 N N . ASN A 1 176 ? -5.258 10.020 15.532 1.00 93.25 176 ASN A N 1
ATOM 1388 C CA . ASN A 1 176 ? -6.509 10.665 15.148 1.00 93.25 176 ASN A CA 1
ATOM 1389 C C . ASN A 1 176 ? -7.185 9.863 14.034 1.00 93.25 176 ASN A C 1
ATOM 1391 O O . ASN A 1 176 ? -6.655 9.745 12.930 1.00 93.25 176 ASN A O 1
ATOM 1395 N N . ILE A 1 177 ? -8.358 9.298 14.316 1.00 93.94 177 ILE A N 1
ATOM 1396 C CA . ILE A 1 177 ? -9.139 8.540 13.331 1.00 93.94 177 ILE A CA 1
ATOM 1397 C C . ILE A 1 177 ? -10.009 9.531 12.560 1.00 93.94 177 ILE A C 1
ATOM 1399 O O . ILE A 1 177 ? -10.923 10.120 13.133 1.00 93.94 177 ILE A O 1
ATOM 1403 N N . ILE A 1 178 ? -9.727 9.715 11.271 1.00 92.75 178 ILE A N 1
ATOM 1404 C CA . ILE A 1 178 ? -10.474 10.655 10.417 1.00 92.75 178 ILE A CA 1
ATOM 1405 C C . ILE A 1 178 ? -11.644 9.982 9.695 1.00 92.75 178 ILE A C 1
ATOM 1407 O O . ILE A 1 178 ? -12.635 10.628 9.375 1.00 92.75 178 ILE A O 1
ATOM 1411 N N . GLU A 1 179 ? -11.555 8.669 9.483 1.00 90.19 179 GLU A N 1
ATOM 1412 C CA . GLU A 1 179 ? -12.603 7.862 8.864 1.00 90.19 179 GLU A CA 1
ATOM 1413 C C . GLU A 1 179 ? -12.652 6.496 9.539 1.00 90.19 179 GLU A C 1
ATOM 1415 O O . GLU A 1 179 ? -11.611 5.880 9.758 1.00 90.19 179 GLU A O 1
ATOM 1420 N N . SER A 1 180 ? -13.850 5.995 9.837 1.00 91.38 180 SER A N 1
ATOM 1421 C CA . SER A 1 180 ? -14.047 4.643 10.361 1.00 91.38 180 SER A CA 1
ATOM 1422 C C . SER A 1 180 ? -15.294 4.020 9.751 1.00 91.38 180 SER A C 1
ATOM 1424 O O . SER A 1 180 ? -16.349 4.647 9.660 1.00 91.38 180 SER A O 1
ATOM 1426 N N . SER A 1 181 ? -15.168 2.772 9.316 1.00 91.50 181 SER A N 1
ATOM 1427 C CA . SER A 1 181 ? -16.234 2.004 8.693 1.00 91.50 181 SER A CA 1
ATOM 1428 C C . SER A 1 181 ? -16.136 0.534 9.090 1.00 91.50 181 SER A C 1
ATOM 1430 O O . SER A 1 181 ? -15.158 0.079 9.683 1.00 91.50 181 SER A O 1
ATOM 1432 N N . LYS A 1 182 ? -17.138 -0.248 8.691 1.00 90.75 182 LYS A N 1
ATOM 1433 C CA . LYS A 1 182 ? -17.105 -1.704 8.845 1.00 90.75 182 LYS A CA 1
ATOM 1434 C C . LYS A 1 182 ? -16.006 -2.392 8.019 1.00 90.75 182 LYS A C 1
ATOM 1436 O O . LYS A 1 182 ? -15.675 -3.538 8.292 1.00 90.75 182 LYS A O 1
ATOM 1441 N N . PHE A 1 183 ? -15.448 -1.711 7.020 1.00 91.12 183 PHE A N 1
ATOM 1442 C CA . PHE A 1 183 ? -14.445 -2.253 6.100 1.00 91.12 183 PHE A CA 1
ATOM 1443 C C . PHE A 1 183 ? -13.012 -1.870 6.468 1.00 91.12 183 PHE A C 1
ATOM 1445 O O . PHE A 1 183 ? -12.068 -2.460 5.955 1.00 91.12 183 PHE A O 1
ATOM 1452 N N . GLY A 1 184 ? -12.841 -0.882 7.343 1.00 92.56 184 GLY A N 1
ATOM 1453 C CA . GLY A 1 184 ? -11.542 -0.286 7.603 1.00 92.56 184 GLY A CA 1
ATOM 1454 C C . GLY A 1 184 ? -11.653 1.126 8.153 1.00 92.56 184 GLY A C 1
ATOM 1455 O O . GLY A 1 184 ? -12.753 1.638 8.378 1.00 92.56 184 GLY A O 1
ATOM 1456 N N . PHE A 1 185 ? -10.505 1.759 8.353 1.00 94.12 185 PHE A N 1
ATOM 1457 C CA . PHE A 1 185 ? -10.393 3.103 8.905 1.00 94.12 185 PHE A CA 1
ATOM 1458 C C . PHE A 1 185 ? -9.168 3.830 8.352 1.00 94.12 185 PHE A C 1
ATOM 1460 O O . PHE A 1 185 ? -8.242 3.210 7.831 1.00 94.12 185 PHE A O 1
ATOM 1467 N N . THR A 1 186 ? -9.146 5.149 8.508 1.00 95.25 186 THR A N 1
ATOM 1468 C CA . THR A 1 186 ? -7.972 5.978 8.230 1.00 95.25 186 THR A CA 1
ATOM 1469 C C . THR A 1 186 ? -7.512 6.642 9.519 1.00 95.25 186 THR A C 1
ATOM 1471 O O . THR A 1 186 ? -8.312 7.278 10.210 1.00 95.25 186 THR A O 1
ATOM 1474 N N . VAL A 1 187 ? -6.226 6.502 9.838 1.00 94.81 187 VAL A N 1
ATOM 1475 C CA . VAL A 1 187 ? -5.594 7.101 11.018 1.00 94.81 187 VAL A CA 1
ATOM 1476 C C . VAL A 1 187 ? -4.483 8.061 10.605 1.00 94.81 187 VAL A C 1
ATOM 1478 O O . VAL A 1 187 ? -3.697 7.769 9.703 1.00 94.81 187 VAL A O 1
ATOM 1481 N N . VAL A 1 188 ? -4.425 9.201 11.287 1.00 95.19 188 VAL A N 1
ATOM 1482 C CA . VAL A 1 188 ? -3.369 10.207 11.179 1.00 95.19 188 VAL A CA 1
ATOM 1483 C C . VAL A 1 188 ? -2.674 10.315 12.529 1.00 95.19 188 VAL A C 1
ATOM 1485 O O . VAL A 1 188 ? -3.316 10.605 13.540 1.00 95.19 188 VAL A O 1
ATOM 1488 N N . PHE A 1 189 ? -1.363 10.102 12.554 1.00 94.50 189 PHE A N 1
ATOM 1489 C CA . PHE A 1 189 ? -0.556 10.266 13.759 1.00 94.50 189 PHE A CA 1
ATOM 1490 C C . PHE A 1 189 ? 0.008 11.686 13.851 1.00 94.50 189 PHE A C 1
ATOM 1492 O O . PHE A 1 189 ? 0.505 12.238 12.868 1.00 94.50 189 PHE A O 1
ATOM 1499 N N . SER A 1 190 ? -0.089 12.303 15.028 1.00 92.81 190 SER A N 1
ATOM 1500 C CA . SER A 1 190 ? 0.380 13.672 15.284 1.00 92.81 190 SER A CA 1
ATOM 1501 C C . SER A 1 190 ? 1.244 13.732 16.545 1.00 92.81 190 SER A C 1
ATOM 1503 O O . SER A 1 190 ? 0.834 13.145 17.542 1.00 92.81 190 SER A O 1
ATOM 1505 N N . PRO A 1 191 ? 2.380 14.457 16.546 1.00 93.25 191 PRO A N 1
ATOM 1506 C CA . PRO A 1 191 ? 2.852 15.358 15.490 1.00 93.25 191 PRO A CA 1
ATOM 1507 C C . PRO A 1 191 ? 3.487 14.627 14.292 1.00 93.25 191 PRO A C 1
ATOM 1509 O O . PRO A 1 191 ? 4.027 13.534 14.418 1.00 93.25 191 PRO A O 1
ATOM 1512 N N . ILE A 1 192 ? 3.448 15.261 13.113 1.00 88.62 192 ILE A N 1
ATOM 1513 C CA . ILE A 1 192 ? 4.008 14.720 11.853 1.00 88.62 192 ILE A CA 1
ATOM 1514 C C . ILE A 1 192 ? 5.548 14.619 11.902 1.00 88.62 192 ILE A C 1
ATOM 1516 O O . ILE A 1 192 ? 6.152 13.884 11.126 1.00 88.62 192 ILE A O 1
ATOM 1520 N N . SER A 1 193 ? 6.192 15.343 12.822 1.00 88.62 193 SER A N 1
ATOM 1521 C CA . SER A 1 193 ? 7.647 15.345 13.008 1.00 88.62 193 SER A CA 1
ATOM 1522 C C . SER A 1 193 ? 8.212 14.021 13.526 1.00 88.62 193 SER A C 1
ATOM 1524 O O . SER A 1 193 ? 9.398 13.768 13.340 1.00 88.62 193 SER A O 1
ATOM 1526 N N . ILE A 1 194 ? 7.394 13.193 14.182 1.00 89.06 194 ILE A N 1
ATOM 1527 C CA . ILE A 1 194 ? 7.807 11.887 14.705 1.00 89.06 194 ILE A CA 1
ATOM 1528 C C . ILE A 1 194 ? 7.316 10.826 13.726 1.00 89.06 194 ILE A C 1
ATOM 1530 O O . ILE A 1 194 ? 6.121 10.545 13.677 1.00 89.06 194 ILE A O 1
ATOM 1534 N N . GLU A 1 195 ? 8.213 10.254 12.922 1.00 89.38 195 GLU A N 1
ATOM 1535 C CA . GLU A 1 195 ? 7.820 9.264 11.917 1.00 89.38 195 GLU A CA 1
ATOM 1536 C C . GLU A 1 195 ? 7.318 7.967 12.567 1.00 89.38 195 GLU A C 1
ATOM 1538 O O . GLU A 1 195 ? 7.994 7.351 13.394 1.00 89.38 195 GLU A O 1
ATOM 1543 N N . ILE A 1 196 ? 6.142 7.518 12.131 1.00 88.56 196 ILE A N 1
ATOM 1544 C CA . ILE A 1 196 ? 5.599 6.205 12.467 1.00 88.56 196 ILE A CA 1
ATOM 1545 C C . ILE A 1 196 ? 5.878 5.252 11.308 1.00 88.56 196 ILE A C 1
ATOM 1547 O O . ILE A 1 196 ? 5.412 5.455 10.189 1.00 88.56 196 ILE A O 1
ATOM 1551 N N . SER A 1 197 ? 6.641 4.194 11.574 1.00 82.12 197 SER A N 1
ATOM 1552 C CA . SER A 1 197 ? 6.911 3.128 10.600 1.00 82.12 197 SER A CA 1
ATOM 1553 C C . SER A 1 197 ? 6.009 1.913 10.802 1.00 82.12 197 SER A C 1
ATOM 1555 O O . SER A 1 197 ? 5.631 1.263 9.834 1.00 82.12 197 SER A O 1
ATOM 1557 N N . ASN A 1 198 ? 5.634 1.625 12.049 1.00 81.56 198 ASN A N 1
ATOM 1558 C CA . ASN A 1 198 ? 4.751 0.530 12.428 1.00 81.56 198 ASN A CA 1
ATOM 1559 C C . ASN A 1 198 ? 3.906 0.948 13.634 1.00 81.56 198 ASN A C 1
ATOM 1561 O O . ASN A 1 198 ? 4.359 1.716 14.480 1.00 81.56 198 ASN A O 1
ATOM 1565 N N . PHE A 1 199 ? 2.697 0.405 13.736 1.00 88.69 199 PHE A N 1
ATOM 1566 C CA . PHE A 1 199 ? 1.835 0.570 14.903 1.00 88.69 199 PHE A CA 1
ATOM 1567 C C . PHE A 1 199 ? 1.001 -0.691 15.126 1.00 88.69 199 PHE A C 1
ATOM 1569 O O . PHE A 1 199 ? 0.795 -1.497 14.212 1.00 88.69 199 PHE A O 1
ATOM 1576 N N . ASN A 1 200 ? 0.520 -0.861 16.355 1.00 88.94 200 ASN A N 1
ATOM 1577 C CA . ASN A 1 200 ? -0.417 -1.913 16.713 1.00 88.94 200 ASN A CA 1
ATOM 1578 C C . ASN A 1 200 ? -1.769 -1.296 17.045 1.00 88.94 200 ASN A C 1
ATOM 1580 O O . ASN A 1 200 ? -1.866 -0.157 17.506 1.00 88.94 200 ASN A O 1
ATOM 1584 N N . PHE A 1 201 ? -2.833 -2.050 16.799 1.00 90.06 201 PHE A N 1
ATOM 1585 C CA . PHE A 1 201 ? -4.169 -1.625 17.171 1.00 90.06 201 PHE A CA 1
ATOM 1586 C C . PHE A 1 201 ? -5.050 -2.826 17.491 1.00 90.06 201 PHE A C 1
ATOM 1588 O O . PHE A 1 201 ? -4.825 -3.944 17.027 1.00 90.06 201 PHE A O 1
ATOM 1595 N N . THR A 1 202 ? -6.083 -2.569 18.281 1.00 86.38 202 THR A N 1
ATOM 1596 C CA . THR A 1 202 ? -7.172 -3.506 18.543 1.00 86.38 202 THR A CA 1
ATOM 1597 C C . THR A 1 202 ? -8.466 -2.908 18.012 1.00 86.38 202 THR A C 1
ATOM 1599 O O . THR A 1 202 ? -8.718 -1.716 18.184 1.00 86.38 202 THR A O 1
ATOM 1602 N N . ALA A 1 203 ? -9.264 -3.731 17.333 1.00 84.12 203 ALA A N 1
ATOM 1603 C CA . ALA A 1 203 ? -10.558 -3.352 16.779 1.00 84.12 203 ALA A CA 1
ATOM 1604 C C . ALA A 1 203 ? -11.659 -4.113 17.525 1.00 84.12 203 ALA A C 1
ATOM 1606 O O . ALA A 1 203 ? -11.855 -5.308 17.298 1.00 84.12 203 ALA A O 1
ATOM 1607 N N . ASP A 1 204 ? -12.358 -3.435 18.437 1.00 80.31 204 ASP A N 1
ATOM 1608 C CA . ASP A 1 204 ? -13.460 -4.032 19.194 1.00 80.31 204 ASP A CA 1
ATOM 1609 C C . ASP A 1 204 ? -14.809 -3.695 18.545 1.00 80.31 204 ASP A C 1
ATOM 1611 O O . ASP A 1 204 ? -15.139 -2.530 18.320 1.00 80.31 204 ASP A O 1
ATOM 1615 N N . SER A 1 205 ? -15.594 -4.734 18.255 1.00 70.38 205 SER A N 1
ATOM 1616 C CA . SER A 1 205 ? -16.940 -4.647 17.671 1.00 70.38 205 SER A CA 1
ATOM 1617 C C . SER A 1 205 ? -18.038 -5.150 18.619 1.00 70.38 205 SER A C 1
ATOM 1619 O O . SER A 1 205 ? -19.179 -5.323 18.200 1.00 70.38 205 SER A O 1
ATOM 1621 N N . ARG A 1 206 ? -17.716 -5.388 19.902 1.00 63.88 206 ARG A N 1
ATOM 1622 C CA . ARG A 1 206 ? -18.637 -5.962 20.904 1.00 63.88 206 ARG A CA 1
ATOM 1623 C C . ARG A 1 206 ? -19.626 -4.969 21.511 1.00 63.88 206 ARG A C 1
ATOM 1625 O O . ARG A 1 206 ? -20.487 -5.382 22.278 1.00 63.88 206 ARG A O 1
ATOM 1632 N N . PHE A 1 207 ? -19.518 -3.684 21.188 1.00 48.09 207 PHE A N 1
ATOM 1633 C CA . PHE A 1 207 ? -20.334 -2.641 21.803 1.00 48.09 207 PHE A CA 1
ATOM 1634 C C . PHE A 1 207 ? -21.090 -1.839 20.748 1.00 48.09 207 PHE A C 1
ATOM 1636 O O . PHE A 1 207 ? -20.608 -0.776 20.373 1.00 48.09 207 PHE A O 1
ATOM 1643 N N . TYR A 1 208 ? -22.233 -2.362 20.292 1.00 44.31 208 TYR A N 1
ATOM 1644 C CA . TYR A 1 208 ? -23.461 -1.622 19.958 1.00 44.31 208 TYR A CA 1
ATOM 1645 C C . TYR A 1 208 ? -24.654 -2.581 19.948 1.00 44.31 208 TYR A C 1
ATOM 1647 O O . TYR A 1 208 ? -24.535 -3.665 19.328 1.00 44.31 208 TYR A O 1
#

Nearest PDB structures (foldseek):
  5ul2-assembly1_A  TM=2.873E-01  e=3.035E+00  Priestia megaterium
  5ul4-assembly1_A  TM=2.880E-01  e=4.562E+00  Priestia megaterium

Sequence (208 aa):
MDLIATYWPSFISTVILPLITGIIISTAGWDGIKSRAASDAQSLKMAKSIEQIHTNTSGLQEKEDILKYYQDQLANHNYKDEILQKVVTQYSSMEAAINNFEKYRNSPSNERGDLSEEVIKLITSELIPIQSRSDLPNKPLILKTANNTFRVLFSVPMRIPPKLNFSSIPEEVTANIIESSKFGFTVVFSPISIEISNFNFTADSRFY

Radius of gyration: 24.83 Å; Cα contacts (8 Å, |Δi|>4): 217; chains: 1; bounding box: 66×49×60 Å

Mean predicted aligned error: 13.7 Å

Foldseek 3Di:
DDPPPPPPVPVCCPPPPVVPDDDDDDDDDVVVVVVVVVVVVVVVLVVVLVVLLVVCVVCLVVVLVVLVLLQVLQVVVVHHDPVSVVLNVLSVLLVVLSVVCVVCVPPDPVVCVPSPPVSSCSSPDDHFDWDFPPVAPQRWIWTCPDQQKIWIFGSHFAPWFFDKDKPPDPPQKDWDWPATTSGTTMIHIPPSVDGDPDIDMDTHPPDD